Protein AF-A0AAN8GVA1-F1 (afdb_monomer_lite)

Foldseek 3Di:
DVVCLVVLCCCCVPVVDAVVVCCVVPVVCLAPVNVQVNCCVVPVDRPPVVVLVVLVVCLVVLVVVLCPDDDPLNVQLCVLCVVVVPDPDSVSSSRSSVSSVCSSVVHDLCLAEPEDEPVPVVVVLVCLQVRQWHKYFYDHVPDDPVNGTPWIWIRHNSDTSTNDDPPPPPPPDDDDDDDDDDDDDDDDDDDDDDDDDDDDDDDDDDDDDDDPDDPDDDDDDDDDDDDDDD

Structure (mmCIF, N/CA/C/O backbone):
data_AF-A0AAN8GVA1-F1
#
_entry.id   AF-A0AAN8GVA1-F1
#
loop_
_atom_site.group_PDB
_atom_site.id
_atom_site.type_symbol
_atom_site.label_atom_id
_atom_site.label_alt_id
_atom_site.label_comp_id
_atom_site.label_asym_id
_atom_site.label_entity_id
_atom_site.label_seq_id
_atom_site.pdbx_PDB_ins_code
_atom_site.Cartn_x
_atom_site.Cartn_y
_atom_site.Cartn_z
_atom_site.occupancy
_atom_site.B_iso_or_equiv
_atom_site.auth_seq_id
_atom_site.auth_comp_id
_atom_site.auth_asym_id
_atom_site.auth_atom_id
_atom_site.pdbx_PDB_model_num
ATOM 1 N N . MET A 1 1 ? 12.257 5.625 -19.291 1.00 75.81 1 MET A N 1
ATOM 2 C CA . MET A 1 1 ? 11.683 4.313 -19.669 1.00 75.81 1 MET A CA 1
ATOM 3 C C . MET A 1 1 ? 10.474 4.390 -20.624 1.00 75.81 1 MET A C 1
ATOM 5 O O . MET A 1 1 ? 10.044 3.369 -21.136 1.00 75.81 1 MET A O 1
ATOM 9 N N . GLN A 1 2 ? 9.954 5.575 -20.978 1.00 79.25 2 GLN A N 1
ATOM 10 C CA . GLN A 1 2 ? 8.753 5.708 -21.829 1.00 79.25 2 GLN A CA 1
ATOM 11 C C . GLN A 1 2 ? 8.833 5.005 -23.202 1.00 79.25 2 GLN A C 1
ATOM 13 O O . GLN A 1 2 ? 7.860 4.394 -23.634 1.00 79.25 2 GLN A O 1
ATOM 18 N N . LYS A 1 3 ? 9.990 5.051 -23.881 1.00 83.31 3 LYS A N 1
ATOM 19 C CA . LYS A 1 3 ? 10.178 4.444 -25.216 1.00 83.31 3 LYS A CA 1
ATOM 20 C C . LYS A 1 3 ? 10.065 2.913 -25.218 1.00 83.31 3 LYS A C 1
ATOM 22 O O . LYS A 1 3 ? 9.831 2.333 -26.271 1.00 83.31 3 LYS A O 1
ATOM 27 N N . THR A 1 4 ? 10.216 2.264 -24.062 1.00 86.50 4 THR A N 1
ATOM 28 C CA . THR A 1 4 ? 10.126 0.804 -23.921 1.00 86.50 4 THR A CA 1
ATOM 29 C C . THR A 1 4 ? 8.785 0.347 -23.350 1.00 86.50 4 THR A C 1
ATOM 31 O O . THR A 1 4 ? 8.595 -0.847 -23.155 1.00 86.50 4 THR A O 1
ATOM 34 N N . PHE A 1 5 ? 7.830 1.257 -23.111 1.00 86.12 5 PHE A N 1
ATOM 35 C CA . PHE A 1 5 ? 6.536 0.926 -22.501 1.00 86.12 5 PHE A CA 1
ATOM 36 C C . PHE A 1 5 ? 5.785 -0.193 -23.229 1.00 86.12 5 PHE A C 1
ATOM 38 O O . PHE A 1 5 ? 5.392 -1.169 -22.598 1.00 86.12 5 PHE A O 1
ATOM 45 N N . ALA A 1 6 ? 5.603 -0.064 -24.547 1.00 88.00 6 ALA A N 1
ATOM 46 C CA . ALA A 1 6 ? 4.832 -1.028 -25.329 1.00 88.00 6 ALA A CA 1
ATOM 47 C C . ALA A 1 6 ? 5.462 -2.428 -25.283 1.00 88.00 6 ALA A C 1
ATOM 49 O O . ALA A 1 6 ? 4.765 -3.393 -24.990 1.00 88.00 6 ALA A O 1
ATOM 50 N N . TYR A 1 7 ? 6.782 -2.514 -25.480 1.00 87.50 7 TYR A N 1
ATOM 51 C CA . TYR A 1 7 ? 7.528 -3.772 -25.412 1.00 87.50 7 TYR A CA 1
ATOM 52 C C . TYR A 1 7 ? 7.468 -4.403 -24.020 1.00 87.50 7 TYR A C 1
ATOM 54 O O . TYR A 1 7 ? 7.168 -5.585 -23.906 1.00 87.50 7 TYR A O 1
ATOM 62 N N . ARG A 1 8 ? 7.669 -3.608 -22.960 1.00 88.81 8 ARG A N 1
ATOM 63 C CA . ARG A 1 8 ? 7.565 -4.085 -21.573 1.00 88.81 8 ARG A CA 1
ATOM 64 C C . ARG A 1 8 ? 6.185 -4.631 -21.260 1.00 88.81 8 ARG A C 1
ATOM 66 O O . ARG A 1 8 ? 6.072 -5.712 -20.710 1.00 88.81 8 ARG A O 1
ATOM 73 N N . ARG A 1 9 ? 5.129 -3.896 -21.610 1.00 87.31 9 ARG A N 1
ATOM 74 C CA . ARG A 1 9 ? 3.755 -4.341 -21.363 1.00 87.31 9 ARG A CA 1
ATOM 75 C C . ARG A 1 9 ? 3.423 -5.592 -22.170 1.00 87.31 9 ARG A C 1
ATOM 77 O O . ARG A 1 9 ? 2.726 -6.453 -21.654 1.00 87.31 9 ARG A O 1
ATOM 84 N N . GLN A 1 10 ? 3.896 -5.686 -23.412 1.00 87.69 10 GLN A N 1
ATOM 85 C CA . GLN A 1 10 ? 3.723 -6.887 -24.220 1.00 87.69 10 GLN A CA 1
ATOM 86 C C . GLN A 1 10 ? 4.380 -8.088 -23.534 1.00 87.69 10 GLN A C 1
ATOM 88 O O . GLN A 1 10 ? 3.704 -9.078 -23.302 1.00 87.69 10 GLN A O 1
ATOM 93 N N . GLU A 1 11 ? 5.641 -7.965 -23.134 1.00 87.94 11 GLU A N 1
ATOM 94 C CA . GLU A 1 11 ? 6.363 -9.007 -22.400 1.00 87.94 11 GLU A CA 1
ATOM 95 C C . GLU A 1 11 ? 5.660 -9.380 -21.084 1.00 87.94 11 GLU A C 1
ATOM 97 O O . GLU A 1 11 ? 5.324 -10.536 -20.870 1.00 87.94 11 GLU A O 1
ATOM 102 N N . ILE A 1 12 ? 5.345 -8.403 -20.228 1.00 88.19 12 ILE A N 1
ATOM 103 C CA . ILE A 1 12 ? 4.704 -8.646 -18.925 1.00 88.19 12 ILE A CA 1
ATOM 104 C C . ILE A 1 12 ? 3.353 -9.354 -19.084 1.00 88.19 12 ILE A C 1
ATOM 106 O O . ILE A 1 12 ? 3.034 -10.257 -18.320 1.00 88.19 12 ILE A O 1
ATOM 110 N N . VAL A 1 13 ? 2.537 -8.932 -20.054 1.00 86.81 13 VAL A N 1
ATOM 111 C CA . VAL A 1 13 ? 1.170 -9.446 -20.218 1.00 86.81 13 VAL A CA 1
ATOM 112 C C . VAL A 1 13 ? 1.140 -10.775 -20.975 1.00 86.81 13 VAL A C 1
ATOM 114 O O . VAL A 1 13 ? 0.281 -11.603 -20.683 1.00 86.81 13 VAL A O 1
ATOM 117 N N . HIS A 1 14 ? 2.025 -10.976 -21.955 1.00 87.38 14 HIS A N 1
ATOM 118 C CA . HIS A 1 14 ? 2.030 -12.191 -22.774 1.00 87.38 14 HIS A CA 1
ATOM 119 C C . HIS A 1 14 ? 2.945 -13.279 -22.226 1.00 87.38 14 HIS A C 1
ATOM 121 O O . HIS A 1 14 ? 2.532 -14.435 -22.190 1.00 87.38 14 HIS A O 1
ATOM 127 N N . ASP A 1 15 ? 4.157 -12.914 -21.818 1.00 87.31 15 ASP A N 1
ATOM 128 C CA . ASP A 1 15 ? 5.165 -13.878 -21.381 1.00 87.31 15 ASP A CA 1
ATOM 129 C C . ASP A 1 15 ? 5.019 -14.195 -19.886 1.00 87.31 15 ASP A C 1
ATOM 131 O O . ASP A 1 15 ? 5.470 -15.250 -19.450 1.00 87.31 15 ASP A O 1
ATOM 135 N N . ALA A 1 16 ? 4.353 -13.311 -19.124 1.00 85.56 16 ALA A N 1
ATOM 136 C CA . ALA A 1 16 ? 4.093 -13.445 -17.688 1.00 85.56 16 ALA A CA 1
ATOM 137 C C . ALA A 1 16 ? 5.323 -13.957 -16.904 1.00 85.56 16 ALA A C 1
ATOM 139 O O . ALA A 1 16 ? 5.233 -14.983 -16.223 1.00 85.56 16 ALA A O 1
ATOM 140 N N . PRO A 1 17 ? 6.485 -13.281 -17.035 1.00 87.44 17 PRO A N 1
ATOM 141 C CA . PRO A 1 17 ? 7.707 -13.715 -16.377 1.00 87.44 17 PRO A CA 1
ATOM 142 C C . PRO A 1 17 ? 7.564 -13.609 -14.857 1.00 87.44 17 PRO A C 1
ATOM 144 O O . PRO A 1 17 ? 6.833 -12.752 -14.354 1.00 87.44 17 PRO A O 1
ATOM 147 N N . VAL A 1 18 ? 8.318 -14.437 -14.133 1.00 87.31 18 VAL A N 1
ATOM 148 C CA . VAL A 1 18 ? 8.413 -14.330 -12.671 1.00 87.31 18 VAL A CA 1
ATOM 149 C C . VAL A 1 18 ? 9.020 -12.984 -12.266 1.00 87.31 18 VAL A C 1
ATOM 151 O O . VAL A 1 18 ? 9.834 -12.404 -12.997 1.00 87.31 18 VAL A O 1
ATOM 154 N N . VAL A 1 19 ? 8.662 -12.484 -11.083 1.00 85.12 19 VAL A N 1
ATOM 155 C CA . VAL A 1 19 ? 9.098 -11.168 -10.583 1.00 85.12 19 VAL A CA 1
ATOM 156 C C . VAL A 1 19 ? 10.620 -11.033 -10.586 1.00 85.12 19 VAL A C 1
ATOM 158 O O . VAL A 1 19 ? 11.117 -9.995 -11.021 1.00 85.12 19 VAL A O 1
ATOM 161 N N . ALA A 1 20 ? 11.361 -12.088 -10.234 1.00 84.25 20 ALA A N 1
ATOM 162 C CA . ALA A 1 20 ? 12.824 -12.123 -10.302 1.00 84.25 20 ALA A CA 1
ATOM 163 C C . ALA A 1 20 ? 13.364 -11.692 -11.673 1.00 84.25 20 ALA A C 1
ATOM 165 O O . ALA A 1 20 ? 14.303 -10.900 -11.787 1.00 84.25 20 ALA A O 1
ATOM 166 N N . GLU A 1 21 ? 12.778 -12.216 -12.750 1.00 88.25 21 GLU A N 1
ATOM 167 C CA . GLU A 1 21 ? 13.183 -11.901 -14.119 1.00 88.25 21 GLU A CA 1
ATOM 168 C C . GLU A 1 21 ? 12.812 -10.462 -14.477 1.00 88.25 21 GLU A C 1
ATOM 170 O O . GLU A 1 21 ? 13.602 -9.755 -15.111 1.00 88.25 21 GLU A O 1
ATOM 175 N N . LEU A 1 22 ? 11.652 -9.995 -14.005 1.00 87.31 22 LEU A N 1
ATOM 176 C CA . LEU A 1 22 ? 11.196 -8.630 -14.223 1.00 87.31 22 LEU A CA 1
ATOM 177 C C . LEU A 1 22 ? 12.090 -7.601 -13.524 1.00 87.31 22 LEU A C 1
ATOM 179 O O . LEU A 1 22 ? 12.451 -6.597 -14.140 1.00 87.31 22 LEU A O 1
ATOM 183 N N . VAL A 1 23 ? 12.483 -7.858 -12.275 1.00 85.06 23 VAL A N 1
ATOM 184 C CA . VAL A 1 23 ? 13.419 -7.021 -11.506 1.00 85.06 23 VAL A CA 1
ATOM 185 C C . VAL A 1 23 ? 14.769 -6.960 -12.211 1.00 85.06 23 VAL A C 1
ATOM 187 O O . VAL A 1 23 ? 15.308 -5.874 -12.411 1.00 85.06 23 VAL A O 1
ATOM 190 N N . ASN A 1 24 ? 15.290 -8.103 -12.664 1.00 86.88 24 ASN A N 1
ATOM 191 C CA . ASN A 1 24 ? 16.575 -8.158 -13.362 1.00 86.88 24 ASN A CA 1
ATOM 192 C C . ASN A 1 24 ? 16.560 -7.394 -14.692 1.00 86.88 24 ASN A C 1
ATOM 194 O O . ASN A 1 24 ? 17.524 -6.710 -15.038 1.00 86.88 24 ASN A O 1
ATOM 198 N N . LYS A 1 25 ? 15.473 -7.511 -15.458 1.00 88.12 25 LYS A N 1
ATOM 199 C CA . LYS A 1 25 ? 15.377 -6.907 -16.791 1.00 88.12 25 LYS A CA 1
ATOM 200 C C . LYS A 1 25 ? 14.969 -5.437 -16.744 1.00 88.12 25 LYS A C 1
ATOM 202 O O . LYS A 1 25 ? 15.412 -4.638 -17.571 1.00 88.12 25 LYS A O 1
ATOM 207 N N . TRP A 1 26 ? 14.130 -5.071 -15.779 1.00 87.12 26 TRP A N 1
ATOM 208 C CA . TRP A 1 26 ? 13.509 -3.757 -15.675 1.00 87.12 26 TRP A CA 1
ATOM 209 C C . TRP A 1 26 ? 13.521 -3.226 -14.233 1.00 87.12 26 TRP A C 1
ATOM 211 O O . TRP A 1 26 ? 12.463 -2.859 -13.721 1.00 87.12 26 TRP A O 1
ATOM 221 N N . PRO A 1 27 ? 14.695 -3.076 -13.591 1.00 85.50 27 PRO A N 1
ATOM 222 C CA . PRO A 1 27 ? 14.783 -2.694 -12.175 1.00 85.50 27 PRO A CA 1
ATOM 223 C C . PRO A 1 27 ? 14.107 -1.349 -11.889 1.00 85.50 27 PRO A C 1
ATOM 225 O O . PRO A 1 27 ? 13.468 -1.160 -10.858 1.00 85.50 27 PRO A O 1
ATOM 228 N N . ALA A 1 28 ? 14.144 -0.426 -12.855 1.00 85.69 28 ALA A N 1
ATOM 229 C CA . ALA A 1 28 ? 13.489 0.869 -12.732 1.00 85.69 28 ALA A CA 1
ATOM 230 C C . ALA A 1 28 ? 11.966 0.773 -12.524 1.00 85.69 28 ALA A C 1
ATOM 232 O O . ALA A 1 28 ? 11.423 1.692 -11.921 1.00 85.69 28 ALA A O 1
ATOM 233 N N . LEU A 1 29 ? 11.282 -0.302 -12.966 1.00 85.88 29 LEU A N 1
ATOM 234 C CA . LEU A 1 29 ? 9.835 -0.506 -12.745 1.00 85.88 29 LEU A CA 1
ATOM 235 C C . LEU A 1 29 ? 9.447 -0.547 -11.270 1.00 85.88 29 LEU A C 1
ATOM 237 O O . LEU A 1 29 ? 8.286 -0.321 -10.955 1.00 85.88 29 LEU A O 1
ATOM 241 N N . PHE A 1 30 ? 10.407 -0.815 -10.395 1.00 84.62 30 PHE A N 1
ATOM 242 C CA . PHE A 1 30 ? 10.193 -0.950 -8.964 1.00 84.62 30 PHE A CA 1
ATOM 243 C C . PHE A 1 30 ? 10.569 0.318 -8.189 1.00 84.62 30 PHE A C 1
ATOM 245 O O . PHE A 1 30 ? 10.521 0.347 -6.965 1.00 84.62 30 PHE A O 1
ATOM 252 N N . THR A 1 31 ? 10.891 1.403 -8.899 1.00 85.88 31 THR A N 1
ATOM 253 C CA . THR A 1 31 ? 11.038 2.732 -8.298 1.00 85.88 31 THR A CA 1
ATOM 254 C C . THR A 1 31 ? 9.681 3.420 -8.193 1.00 85.88 31 THR A C 1
ATOM 256 O O . THR A 1 31 ? 8.856 3.340 -9.107 1.00 85.88 31 THR A O 1
ATOM 259 N N . VAL A 1 32 ? 9.461 4.180 -7.118 1.00 85.94 32 VAL A N 1
ATOM 260 C CA . VAL A 1 32 ? 8.208 4.927 -6.901 1.00 85.94 32 VAL A CA 1
ATOM 261 C C . VAL A 1 32 ? 7.867 5.824 -8.100 1.00 85.94 32 VAL A C 1
ATOM 263 O O . VAL A 1 32 ? 6.712 5.895 -8.521 1.00 85.94 32 VAL A O 1
ATOM 266 N N . GLY A 1 33 ? 8.866 6.488 -8.689 1.00 90.44 33 GLY A N 1
ATOM 267 C CA . GLY A 1 33 ? 8.672 7.363 -9.847 1.00 90.44 33 GLY A CA 1
ATOM 268 C C . GLY A 1 33 ? 8.173 6.620 -11.089 1.00 90.44 33 GLY A C 1
ATOM 269 O O . GLY A 1 33 ? 7.220 7.063 -11.734 1.00 90.44 33 GLY A O 1
ATOM 270 N N . GLU A 1 34 ? 8.768 5.472 -11.413 1.00 91.00 34 GLU A N 1
ATOM 271 C CA . GLU A 1 34 ? 8.359 4.692 -12.582 1.00 91.00 34 GLU A CA 1
ATOM 272 C C . GLU A 1 34 ? 7.022 3.979 -12.354 1.00 91.00 34 GLU A C 1
ATOM 274 O O . GLU A 1 34 ? 6.221 3.953 -13.283 1.00 91.00 34 GLU A O 1
ATOM 279 N N . ILE A 1 35 ? 6.731 3.484 -11.141 1.00 89.38 35 ILE A N 1
ATOM 280 C CA . ILE A 1 35 ? 5.411 2.923 -10.790 1.00 89.38 35 ILE A CA 1
ATOM 281 C C . ILE A 1 35 ? 4.320 3.966 -11.038 1.00 89.38 35 ILE A C 1
ATOM 283 O O . ILE A 1 35 ? 3.331 3.692 -11.722 1.00 89.38 35 ILE A O 1
ATOM 287 N N . ASN A 1 36 ? 4.517 5.192 -10.542 1.00 92.38 36 ASN A N 1
ATOM 288 C CA . ASN A 1 36 ? 3.589 6.293 -10.783 1.00 92.38 36 ASN A CA 1
ATOM 289 C C . ASN A 1 36 ? 3.454 6.596 -12.284 1.00 92.38 36 ASN A C 1
ATOM 291 O O . ASN A 1 36 ? 2.340 6.752 -12.783 1.00 92.38 36 ASN A O 1
ATOM 295 N N . ALA A 1 37 ? 4.567 6.646 -13.023 1.00 92.88 37 ALA A N 1
ATOM 296 C CA . ALA A 1 37 ? 4.556 6.921 -14.457 1.00 92.88 37 ALA A CA 1
ATOM 297 C C . ALA A 1 37 ? 3.894 5.803 -15.283 1.00 92.88 37 ALA A C 1
ATOM 299 O O . ALA A 1 37 ? 3.257 6.088 -16.298 1.00 92.88 37 ALA A O 1
ATOM 300 N N . GLU A 1 38 ? 4.063 4.539 -14.897 1.00 91.69 38 GLU A N 1
ATOM 301 C CA . GLU A 1 38 ? 3.405 3.377 -15.505 1.00 91.69 38 GLU A CA 1
ATOM 302 C C . GLU A 1 38 ? 1.904 3.404 -15.249 1.00 91.69 38 GLU A C 1
ATOM 304 O O . GLU A 1 38 ? 1.109 3.362 -16.191 1.00 91.69 38 GLU A O 1
ATOM 309 N N . PHE A 1 39 ? 1.507 3.565 -13.986 1.00 93.12 39 PHE A N 1
ATOM 310 C CA . PHE A 1 39 ? 0.103 3.659 -13.610 1.00 93.12 39 PHE A CA 1
ATOM 311 C C . PHE A 1 39 ? -0.594 4.805 -14.351 1.00 93.12 39 PHE A C 1
ATOM 313 O O . PHE A 1 39 ? -1.682 4.623 -14.899 1.00 93.12 39 PHE A O 1
ATOM 320 N N . MET A 1 40 ? 0.066 5.962 -14.439 1.00 94.69 40 MET A N 1
ATOM 321 C CA . MET A 1 40 ? -0.402 7.133 -15.178 1.00 94.69 40 MET A CA 1
ATOM 322 C C . MET A 1 40 ? -0.601 6.832 -16.670 1.00 94.69 40 MET A C 1
ATOM 324 O O . MET A 1 40 ? -1.623 7.199 -17.245 1.00 94.69 40 MET A O 1
ATOM 328 N N . ARG A 1 41 ? 0.341 6.127 -17.307 1.00 93.12 41 ARG A N 1
ATOM 329 C CA . ARG A 1 41 ? 0.237 5.744 -18.725 1.00 93.12 41 ARG A CA 1
ATOM 330 C C . ARG A 1 41 ? -0.891 4.752 -18.996 1.00 93.12 41 ARG A C 1
ATOM 332 O O . ARG A 1 41 ? -1.509 4.834 -20.051 1.00 93.12 41 ARG A O 1
ATOM 339 N N . ILE A 1 42 ? -1.148 3.829 -18.070 1.00 92.12 42 ILE A N 1
ATOM 340 C CA . ILE A 1 42 ? -2.181 2.796 -18.223 1.00 92.12 42 ILE A CA 1
ATOM 341 C C . ILE A 1 42 ? -3.575 3.356 -17.931 1.00 92.12 42 ILE A C 1
ATOM 343 O O . ILE A 1 42 ? -4.511 3.115 -18.688 1.00 92.12 42 ILE A O 1
ATOM 347 N N . THR A 1 43 ? -3.724 4.078 -16.823 1.00 95.12 43 THR A N 1
ATOM 348 C CA . THR A 1 43 ? -5.039 4.462 -16.285 1.00 95.12 43 THR A CA 1
ATOM 349 C C . THR A 1 43 ? -5.434 5.892 -16.610 1.00 95.12 43 THR A C 1
ATOM 351 O O . THR A 1 43 ? -6.592 6.258 -16.434 1.00 95.12 43 THR A O 1
ATOM 354 N N . THR A 1 44 ? -4.491 6.725 -17.055 1.00 96.62 44 THR A N 1
ATOM 355 C CA . THR A 1 44 ? -4.664 8.179 -17.178 1.00 96.62 44 THR A CA 1
ATOM 356 C C . THR A 1 44 ? -5.022 8.879 -15.856 1.00 96.62 44 THR A C 1
ATOM 358 O O . THR A 1 44 ? -5.491 10.015 -15.864 1.00 96.62 44 THR A O 1
ATOM 361 N N . LEU A 1 45 ? -4.698 8.263 -14.707 1.00 96.75 45 LEU A N 1
ATOM 362 C CA . LEU A 1 45 ? -4.830 8.860 -13.376 1.00 96.75 45 LEU A CA 1
ATOM 363 C C . LEU A 1 45 ? -3.481 8.956 -12.630 1.00 96.75 45 LEU A C 1
ATOM 365 O O . LEU A 1 45 ? -2.680 8.024 -12.701 1.00 96.75 45 LEU A O 1
ATOM 369 N N . PRO A 1 46 ? -3.228 10.038 -11.866 1.00 96.12 46 PRO A N 1
ATOM 370 C CA . PRO A 1 46 ? -2.049 10.135 -11.009 1.00 96.12 46 PRO A CA 1
ATOM 371 C C . PRO A 1 46 ? -2.238 9.266 -9.757 1.00 96.12 46 PRO A C 1
ATOM 373 O O . PRO A 1 46 ? -3.032 9.620 -8.889 1.00 96.12 46 PRO A O 1
ATOM 376 N N . LEU A 1 47 ? -1.518 8.142 -9.656 1.00 95.06 47 LEU A N 1
ATOM 377 C CA . LEU A 1 47 ? -1.739 7.102 -8.637 1.00 95.06 47 LEU A CA 1
ATOM 378 C C . LEU A 1 47 ? -1.837 7.651 -7.206 1.00 95.06 47 LEU A C 1
ATOM 380 O O . LEU A 1 47 ? -2.900 7.562 -6.595 1.00 95.06 47 LEU A O 1
ATOM 384 N N . GLN A 1 48 ? -0.753 8.234 -6.683 1.00 93.56 48 GLN A N 1
ATOM 385 C CA . GLN A 1 48 ? -0.691 8.687 -5.287 1.00 93.56 48 GLN A CA 1
ATOM 386 C C . GLN A 1 48 ? -1.717 9.784 -4.988 1.00 93.56 48 GLN A C 1
ATOM 388 O O . GLN A 1 48 ? -2.512 9.655 -4.060 1.00 93.56 48 GLN A O 1
ATOM 393 N N . ALA A 1 49 ? -1.751 10.837 -5.809 1.00 94.88 49 ALA A N 1
ATOM 394 C CA . ALA A 1 49 ? -2.670 11.955 -5.610 1.00 94.88 49 ALA A CA 1
ATOM 395 C C . ALA A 1 49 ? -4.138 11.509 -5.680 1.00 94.88 49 ALA A C 1
ATOM 397 O O . ALA A 1 49 ? -4.957 11.935 -4.867 1.00 94.88 49 ALA A O 1
ATOM 398 N N . LYS A 1 50 ? -4.476 10.618 -6.623 1.00 96.75 50 LYS A N 1
ATOM 399 C CA . LYS A 1 50 ? -5.830 10.077 -6.755 1.00 96.75 50 LYS A CA 1
ATOM 400 C C . LYS A 1 50 ? -6.188 9.184 -5.573 1.00 96.75 50 LYS A C 1
ATOM 402 O O . LYS A 1 50 ? -7.281 9.332 -5.040 1.00 96.75 50 LYS A O 1
ATOM 407 N N . PHE A 1 51 ? -5.291 8.294 -5.158 1.00 96.12 51 PHE A N 1
ATOM 408 C CA . PHE A 1 51 ? -5.513 7.410 -4.016 1.00 96.12 51 PHE A CA 1
ATOM 409 C C . PHE A 1 51 ? -5.785 8.202 -2.734 1.00 96.12 51 PHE A C 1
ATOM 411 O O . PHE A 1 51 ? -6.806 7.980 -2.089 1.00 96.12 51 PHE A O 1
ATOM 418 N N . LEU A 1 52 ? -4.924 9.170 -2.409 1.00 96.62 52 LEU A N 1
ATOM 419 C CA . LEU A 1 52 ? -5.060 9.986 -1.201 1.00 96.62 52 LEU A CA 1
ATOM 420 C C . LEU A 1 52 ? -6.341 10.831 -1.229 1.00 96.62 52 LEU A C 1
ATOM 422 O O . LEU A 1 52 ? -7.078 10.857 -0.249 1.00 96.62 52 LEU A O 1
ATOM 426 N N . ALA A 1 53 ? -6.670 11.443 -2.372 1.00 97.31 53 ALA A N 1
ATOM 427 C CA . ALA A 1 53 ? -7.908 12.210 -2.517 1.00 97.31 53 ALA A CA 1
ATOM 428 C C . ALA A 1 53 ? -9.167 11.343 -2.338 1.00 97.31 53 ALA A C 1
ATOM 430 O O . ALA A 1 53 ? -10.153 11.781 -1.745 1.00 97.31 53 ALA A O 1
ATOM 431 N N . GLU A 1 54 ? -9.154 10.109 -2.847 1.00 97.31 54 GLU A N 1
ATOM 432 C CA . GLU A 1 54 ? -10.260 9.169 -2.661 1.00 97.31 54 GLU A CA 1
ATOM 433 C C . GLU A 1 54 ? -10.351 8.675 -1.215 1.00 97.31 54 GLU A C 1
ATOM 435 O O . GLU A 1 54 ? -11.449 8.622 -0.659 1.00 97.31 54 GLU A O 1
ATOM 440 N N . LEU A 1 55 ? -9.218 8.378 -0.576 1.00 97.12 55 LEU A N 1
ATOM 441 C CA . LEU A 1 55 ? -9.174 8.014 0.838 1.00 97.12 55 LEU A CA 1
ATOM 442 C C . LEU A 1 55 ? -9.784 9.123 1.707 1.00 97.12 55 LEU A C 1
ATOM 444 O O . LEU A 1 55 ? -10.659 8.850 2.532 1.00 97.12 55 LEU A O 1
ATOM 448 N N . ASP A 1 56 ? -9.404 10.378 1.472 1.00 97.19 56 ASP A N 1
ATOM 449 C CA . ASP A 1 56 ? -9.953 11.536 2.182 1.00 97.19 56 ASP A CA 1
ATOM 450 C C . ASP A 1 56 ? -11.459 11.682 1.929 1.00 97.19 56 ASP A C 1
ATOM 452 O O . ASP A 1 56 ? -12.242 11.865 2.865 1.00 97.19 56 ASP A O 1
ATOM 456 N N . ARG A 1 57 ? -11.893 11.527 0.670 1.00 97.81 57 ARG A N 1
ATOM 457 C CA . ARG A 1 57 ? -13.308 11.595 0.275 1.00 97.81 57 ARG A CA 1
ATOM 458 C C . ARG A 1 57 ? -14.166 10.564 1.007 1.00 97.81 57 ARG A C 1
ATOM 460 O O . ARG A 1 57 ? -15.295 10.871 1.393 1.00 97.81 57 ARG A O 1
ATOM 467 N N . TYR A 1 58 ? -13.658 9.346 1.188 1.00 97.31 58 TYR A N 1
ATOM 468 C CA . TYR A 1 58 ? -14.397 8.257 1.830 1.00 97.31 58 TYR A CA 1
ATOM 469 C C . TYR A 1 58 ? -14.230 8.197 3.352 1.00 97.31 58 TYR A C 1
ATOM 471 O O . TYR A 1 58 ? -15.076 7.596 4.024 1.00 97.31 58 TYR A O 1
ATOM 479 N N . SER A 1 59 ? -13.211 8.853 3.910 1.00 95.94 59 SER A N 1
ATOM 480 C CA . SER A 1 59 ? -12.910 8.839 5.347 1.00 95.94 59 SER A CA 1
ATOM 481 C C . SER A 1 59 ? -14.124 9.155 6.234 1.00 95.94 59 SER A C 1
ATOM 483 O O . SER A 1 59 ? -14.410 8.354 7.125 1.00 95.94 59 SER A O 1
ATOM 485 N N . PRO A 1 60 ? -14.945 10.199 5.985 1.00 95.44 60 PRO A N 1
ATOM 486 C CA . PRO A 1 60 ? -16.117 10.477 6.823 1.00 95.44 60 PRO A CA 1
ATOM 487 C C . PRO A 1 60 ? -17.123 9.319 6.907 1.00 95.44 60 PRO A C 1
ATOM 489 O O . PRO A 1 60 ? -17.777 9.133 7.934 1.00 95.44 60 PRO A O 1
ATOM 492 N N . ASN A 1 61 ? -17.261 8.526 5.841 1.00 97.19 61 ASN A N 1
ATOM 493 C CA . ASN A 1 61 ? -18.144 7.361 5.836 1.00 97.19 61 ASN A CA 1
ATOM 494 C C . ASN A 1 61 ? -17.504 6.169 6.553 1.00 97.19 61 ASN A C 1
ATOM 496 O O . ASN A 1 61 ? -18.194 5.485 7.310 1.00 97.19 61 ASN A O 1
ATOM 500 N N . LEU A 1 62 ? -16.195 5.964 6.383 1.00 96.19 62 LEU A N 1
ATOM 501 C CA . LEU A 1 62 ? -15.442 4.958 7.135 1.00 96.19 62 LEU A CA 1
ATOM 502 C C . LEU A 1 62 ? -15.529 5.217 8.643 1.00 96.19 62 LEU A C 1
ATOM 504 O O . LEU A 1 62 ? -15.842 4.300 9.395 1.00 96.19 62 LEU A O 1
ATOM 508 N N . LEU A 1 63 ? -15.390 6.472 9.080 1.00 95.00 63 LEU A N 1
ATOM 509 C CA . LEU A 1 63 ? -15.520 6.856 10.489 1.00 95.00 63 LEU A CA 1
ATOM 510 C C . LEU A 1 63 ? -16.891 6.478 11.078 1.00 95.00 63 LEU A C 1
ATOM 512 O O . LEU A 1 63 ? -16.965 5.958 12.192 1.00 95.00 63 LEU A O 1
ATOM 516 N N . LYS A 1 64 ? -17.985 6.674 10.329 1.00 96.00 64 LYS A N 1
ATOM 517 C CA . LYS A 1 64 ? -19.331 6.248 10.763 1.00 96.00 64 LYS A CA 1
ATOM 518 C C . LYS A 1 64 ? -19.411 4.731 10.931 1.00 96.00 64 LYS A C 1
ATOM 520 O O . LYS A 1 64 ? -19.959 4.237 11.915 1.00 96.00 64 LYS A O 1
ATOM 525 N N . VAL A 1 65 ? -18.856 3.989 9.975 1.00 96.38 65 VAL A N 1
ATOM 526 C CA . VAL A 1 65 ? -18.829 2.521 10.000 1.00 96.38 65 VAL A CA 1
ATOM 527 C C . VAL A 1 65 ? -17.986 2.002 11.173 1.00 96.38 65 VAL A C 1
ATOM 529 O O . VAL A 1 65 ? -18.400 1.070 11.865 1.00 96.38 65 VAL A O 1
ATOM 532 N N . PHE A 1 66 ? -16.850 2.644 11.446 1.00 95.69 66 PHE A N 1
ATOM 533 C CA . PHE A 1 66 ? -15.965 2.366 12.576 1.00 95.69 66 PHE A CA 1
ATOM 534 C C . PHE A 1 66 ? -16.647 2.601 13.923 1.00 95.69 66 PHE A C 1
ATOM 536 O O . PHE A 1 66 ? -16.591 1.733 14.793 1.00 95.69 66 PHE A O 1
ATOM 543 N N . HIS A 1 67 ? -17.349 3.726 14.081 1.00 93.62 67 HIS A N 1
ATOM 544 C CA . HIS A 1 67 ? -18.075 4.053 15.309 1.00 93.62 67 HIS A CA 1
ATOM 545 C C . HIS A 1 67 ? -19.150 3.009 15.647 1.00 93.62 67 HIS A C 1
ATOM 547 O O . HIS A 1 67 ? -19.339 2.647 16.807 1.00 93.62 67 HIS A O 1
ATOM 553 N N . ASN A 1 68 ? -19.820 2.472 14.627 1.00 95.12 68 ASN A N 1
ATOM 554 C CA . ASN A 1 68 ? -20.880 1.479 14.801 1.00 95.12 68 ASN A CA 1
ATOM 555 C C . ASN A 1 68 ? -20.350 0.056 15.059 1.00 95.12 68 ASN A C 1
ATOM 557 O O . ASN A 1 68 ? -21.134 -0.869 15.285 1.00 95.12 68 ASN A O 1
ATOM 561 N N . ARG A 1 69 ? -19.027 -0.155 15.026 1.00 95.06 69 ARG A N 1
ATOM 562 C CA . ARG A 1 69 ? -18.419 -1.463 15.275 1.00 95.06 69 ARG A CA 1
ATOM 563 C C . ARG A 1 69 ? -18.325 -1.735 16.781 1.00 95.06 69 ARG A C 1
ATOM 565 O O . ARG A 1 69 ? -17.645 -1.033 17.527 1.00 95.06 69 ARG A O 1
ATOM 572 N N . GLY A 1 70 ? -18.983 -2.806 17.222 1.00 93.88 70 GLY A N 1
ATOM 573 C CA . GLY A 1 70 ? -18.883 -3.333 18.586 1.00 93.88 70 GLY A CA 1
ATOM 574 C C . GLY A 1 70 ? -17.765 -4.370 18.777 1.00 93.88 70 GLY A C 1
ATOM 575 O O . GLY A 1 70 ? -17.001 -4.673 17.857 1.00 93.88 70 GLY A O 1
ATOM 576 N N . GLY A 1 71 ? -17.698 -4.941 19.984 1.00 93.94 71 GLY A N 1
ATOM 577 C CA . GLY A 1 71 ? -16.793 -6.047 20.328 1.00 93.94 71 GLY A CA 1
ATOM 578 C C . GLY A 1 71 ? -15.302 -5.689 20.301 1.00 93.94 71 GLY A C 1
ATOM 579 O O . GLY A 1 71 ? -14.926 -4.520 20.411 1.00 93.94 71 GLY A O 1
ATOM 580 N N . ASP A 1 72 ? -14.455 -6.710 20.147 1.00 91.81 72 ASP A N 1
ATOM 581 C CA . ASP A 1 72 ? -12.991 -6.575 20.114 1.00 91.81 72 ASP A CA 1
ATOM 582 C C . ASP A 1 72 ? -12.499 -5.688 18.976 1.00 91.81 72 ASP A C 1
ATOM 584 O O . ASP A 1 72 ? -11.706 -4.775 19.201 1.00 91.81 72 ASP A O 1
ATOM 588 N N . ALA A 1 73 ? -13.029 -5.895 17.768 1.00 91.25 73 ALA A N 1
ATOM 589 C CA . ALA A 1 73 ? -12.693 -5.073 16.609 1.00 91.25 73 ALA A CA 1
ATOM 590 C C . ALA A 1 73 ? -13.028 -3.594 16.862 1.00 91.25 73 ALA A C 1
ATOM 592 O O . ALA A 1 73 ? -12.203 -2.724 16.606 1.00 91.25 73 ALA A O 1
ATOM 593 N N . GLY A 1 74 ? -14.200 -3.305 17.441 1.00 95.06 74 GLY A N 1
ATOM 594 C CA . GLY A 1 74 ? -14.585 -1.945 17.820 1.00 95.06 74 GLY A CA 1
ATOM 595 C C . GLY A 1 74 ? -13.661 -1.320 18.866 1.00 95.06 74 GLY A C 1
ATOM 596 O O . GLY A 1 74 ? -13.323 -0.142 18.765 1.00 95.06 74 GLY A O 1
ATOM 597 N N . ARG A 1 75 ? -13.215 -2.101 19.863 1.00 94.81 75 ARG A N 1
ATOM 598 C CA . ARG A 1 75 ? -12.219 -1.648 20.851 1.00 94.81 75 ARG A CA 1
ATOM 599 C C . ARG A 1 75 ? -10.882 -1.310 20.193 1.00 94.81 75 ARG A C 1
ATOM 601 O O . ARG A 1 75 ? -10.355 -0.232 20.452 1.00 94.81 75 ARG A O 1
ATOM 608 N N . LYS A 1 76 ? -10.376 -2.188 19.320 1.00 93.31 76 LYS A N 1
ATOM 609 C CA . LYS A 1 76 ? -9.121 -1.982 18.580 1.00 93.31 76 LYS A CA 1
ATOM 610 C C . LYS A 1 76 ? -9.191 -0.736 17.694 1.00 93.31 76 LYS A C 1
ATOM 612 O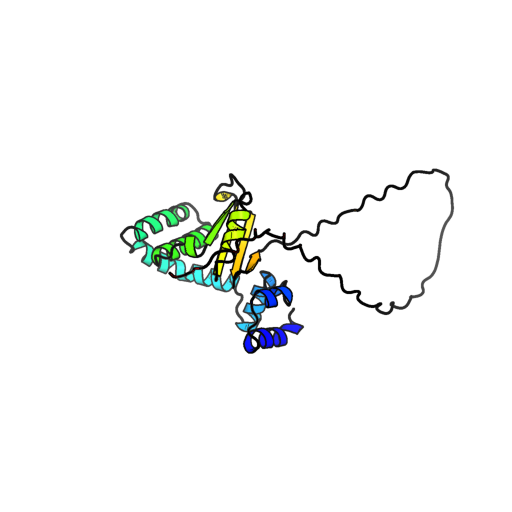 O . LYS A 1 76 ? -8.301 0.100 17.757 1.00 93.31 76 LYS A O 1
ATOM 617 N N . ILE A 1 77 ? -10.280 -0.566 16.943 1.00 95.12 77 ILE A N 1
ATOM 618 C CA . ILE A 1 77 ? -10.511 0.614 16.096 1.00 95.12 77 ILE A CA 1
ATOM 619 C C . ILE A 1 77 ? -10.501 1.910 16.918 1.00 95.12 77 ILE A C 1
ATOM 621 O O . ILE A 1 77 ? -9.856 2.874 16.525 1.00 95.12 77 ILE A O 1
ATOM 625 N N . ARG A 1 78 ? -11.160 1.944 18.087 1.00 95.12 78 ARG A N 1
ATOM 626 C CA . ARG A 1 78 ? -11.138 3.137 18.955 1.00 95.12 78 ARG A CA 1
ATOM 627 C C . ARG A 1 78 ? -9.735 3.497 19.436 1.00 95.12 78 ARG A C 1
ATOM 629 O O . ARG A 1 78 ? -9.426 4.680 19.516 1.00 95.12 78 ARG A O 1
ATOM 636 N N . LEU A 1 79 ? -8.905 2.501 19.745 1.00 93.56 79 LEU A N 1
ATOM 637 C CA . LEU A 1 79 ? -7.513 2.728 20.137 1.00 93.56 79 LEU A CA 1
ATOM 638 C C . LEU A 1 79 ? -6.700 3.311 18.971 1.00 93.56 79 LEU A C 1
ATOM 640 O O . LEU A 1 79 ? -6.018 4.312 19.155 1.00 93.56 79 LEU A O 1
ATOM 644 N N . LEU A 1 80 ? -6.839 2.735 17.773 1.00 92.31 80 LEU A N 1
ATOM 645 C CA . LEU A 1 80 ? -6.150 3.194 16.559 1.00 92.31 80 LEU A CA 1
ATOM 646 C C . LEU A 1 80 ? -6.575 4.605 16.124 1.00 92.31 80 LEU A C 1
ATOM 648 O O . LEU A 1 80 ? -5.771 5.342 15.574 1.00 92.31 80 LEU A O 1
ATOM 652 N N . MET A 1 81 ? -7.823 4.996 16.387 1.00 93.56 8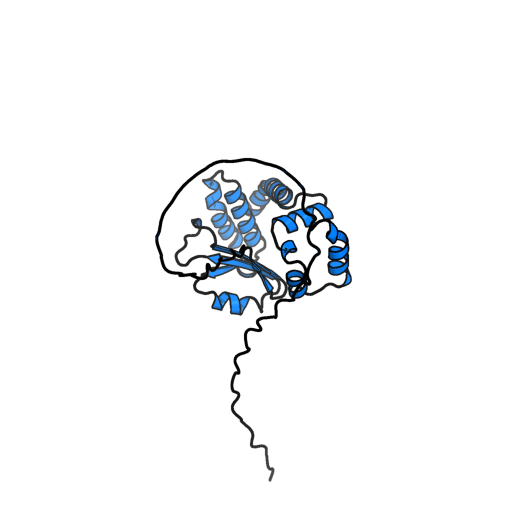1 MET A N 1
ATOM 653 C CA . MET A 1 81 ? -8.353 6.335 16.093 1.00 93.56 81 MET A CA 1
ATOM 654 C C . MET A 1 81 ? -8.017 7.386 17.164 1.00 93.56 81 MET A C 1
ATOM 656 O O . MET A 1 81 ? -8.187 8.578 16.929 1.00 93.56 81 MET A O 1
ATOM 660 N N . ALA A 1 82 ? -7.567 6.993 18.359 1.00 92.88 82 ALA A N 1
ATOM 661 C CA . ALA A 1 82 ? -7.351 7.928 19.467 1.00 92.88 82 ALA A CA 1
ATOM 662 C C . ALA A 1 82 ? -6.352 9.077 19.171 1.00 92.88 82 ALA A C 1
ATOM 664 O O . ALA A 1 82 ? -6.588 10.189 19.661 1.00 92.88 82 ALA A O 1
ATOM 665 N N . PRO A 1 83 ? -5.270 8.881 18.386 1.00 89.25 83 PRO A N 1
ATOM 666 C CA . PRO A 1 83 ? -4.348 9.962 18.030 1.00 89.25 83 PRO A CA 1
ATOM 667 C C . PRO A 1 83 ? -5.005 11.080 17.208 1.00 89.25 83 PRO A C 1
ATOM 669 O O . PRO A 1 83 ? -4.701 12.256 17.411 1.00 89.25 83 PRO A O 1
ATOM 672 N N . THR A 1 84 ? -5.970 10.747 16.343 1.00 90.38 84 THR A N 1
ATOM 673 C CA . THR A 1 84 ? -6.591 11.719 15.427 1.00 90.38 84 THR A CA 1
ATOM 674 C C . THR A 1 84 ? -7.514 12.710 16.130 1.00 90.38 84 THR A C 1
ATOM 676 O O . THR A 1 84 ? -7.875 13.724 15.549 1.00 90.38 84 THR A O 1
ATOM 679 N N . ALA A 1 85 ? -7.927 12.438 17.371 1.00 87.19 85 ALA A N 1
ATOM 680 C CA . ALA A 1 85 ? -8.774 13.350 18.144 1.00 87.19 85 ALA A CA 1
ATOM 681 C C . ALA A 1 85 ? -8.020 14.598 18.641 1.00 87.19 85 ALA A C 1
ATOM 683 O O . ALA A 1 85 ? -8.648 15.569 19.055 1.00 87.19 85 ALA A O 1
ATOM 684 N N . ARG A 1 86 ? -6.681 14.552 18.652 1.00 85.62 86 ARG A N 1
ATOM 685 C CA . ARG A 1 86 ? -5.807 15.598 19.210 1.00 85.62 86 ARG A CA 1
ATOM 686 C C . ARG A 1 86 ? -4.911 16.266 18.166 1.00 85.62 86 ARG A C 1
ATOM 688 O O . ARG A 1 86 ? -4.131 17.139 18.525 1.00 85.62 86 ARG A O 1
ATOM 695 N N . SER A 1 87 ? -5.008 15.857 16.903 1.00 87.62 87 SER A N 1
ATOM 696 C CA . SER A 1 87 ? -4.146 16.327 15.822 1.00 87.62 87 SER A CA 1
ATOM 697 C C . SER A 1 87 ? -4.945 16.547 14.541 1.00 87.62 87 SER A C 1
ATOM 699 O O . SER A 1 87 ? -5.777 15.723 14.156 1.00 87.62 87 SER A O 1
ATOM 701 N N . GLU A 1 88 ? -4.660 17.657 13.864 1.00 88.31 88 GLU A N 1
ATOM 702 C CA . GLU A 1 88 ? -5.226 17.971 12.551 1.00 88.31 88 GLU A CA 1
ATOM 703 C C . GLU A 1 88 ? -4.386 17.426 11.387 1.00 88.31 88 GLU A C 1
ATOM 705 O O . GLU A 1 88 ? -4.781 17.598 10.234 1.00 88.31 88 GLU A O 1
ATOM 710 N N . ASP A 1 89 ? -3.279 16.735 11.679 1.00 92.88 89 ASP A N 1
ATOM 711 C CA . ASP A 1 89 ? -2.405 16.128 10.677 1.00 92.88 89 ASP A CA 1
ATOM 712 C C . ASP A 1 89 ? -3.171 15.126 9.801 1.00 92.88 89 ASP A C 1
ATOM 714 O O . ASP A 1 89 ? -3.754 14.143 10.275 1.00 92.88 89 ASP A O 1
ATOM 718 N N . ILE A 1 90 ? -3.183 15.405 8.497 1.00 92.50 90 ILE A N 1
ATOM 719 C CA . ILE A 1 90 ? -3.883 14.596 7.509 1.00 92.50 90 ILE A CA 1
ATOM 720 C C . ILE A 1 90 ? -3.223 13.231 7.324 1.00 92.50 90 ILE A C 1
ATOM 722 O O . ILE A 1 90 ? -3.938 12.248 7.137 1.00 92.50 90 ILE A O 1
ATOM 726 N N . GLU A 1 91 ? -1.897 13.136 7.431 1.00 92.31 91 GLU A N 1
ATOM 727 C CA . GLU A 1 91 ? -1.202 11.861 7.253 1.00 92.31 91 GLU A CA 1
ATOM 728 C C . GLU A 1 91 ? -1.468 10.942 8.442 1.00 92.31 91 GLU A C 1
ATOM 730 O O . GLU A 1 91 ? -1.830 9.781 8.251 1.00 92.31 91 GLU A O 1
ATOM 735 N N . LEU A 1 92 ? -1.454 11.482 9.665 1.00 91.25 92 LEU A N 1
ATOM 736 C CA . LEU A 1 92 ? -1.874 10.745 10.858 1.00 91.25 92 LEU A CA 1
ATOM 737 C C . LEU A 1 92 ? -3.326 10.255 10.748 1.00 91.25 92 LEU A C 1
ATOM 739 O O . LEU A 1 92 ? -3.638 9.123 11.130 1.00 91.25 92 LEU A O 1
ATOM 743 N N . LYS A 1 93 ? -4.233 11.086 10.216 1.00 93.62 93 LYS A N 1
ATOM 744 C CA . LYS A 1 93 ? -5.634 10.697 9.986 1.00 93.62 93 LYS A CA 1
ATOM 745 C C . LYS A 1 93 ? -5.740 9.556 8.978 1.00 93.62 93 LYS A C 1
ATOM 747 O O . LYS A 1 93 ? -6.436 8.579 9.253 1.00 93.62 93 LYS A O 1
ATOM 752 N N . ARG A 1 94 ? -5.051 9.656 7.839 1.00 95.62 94 ARG A N 1
ATOM 753 C CA . ARG A 1 94 ? -5.037 8.622 6.793 1.00 95.62 94 ARG A CA 1
ATOM 754 C C . ARG A 1 94 ? -4.466 7.307 7.308 1.00 95.62 94 ARG A C 1
ATOM 756 O O . ARG A 1 94 ? -5.106 6.272 7.135 1.00 95.62 94 ARG A O 1
ATOM 763 N N . ASP A 1 95 ? -3.326 7.354 7.994 1.00 91.25 95 ASP A N 1
ATOM 764 C CA . ASP A 1 95 ? -2.697 6.193 8.629 1.00 91.25 95 ASP A CA 1
ATOM 765 C C . ASP A 1 95 ? -3.659 5.506 9.607 1.00 91.25 95 ASP A C 1
ATOM 767 O O . ASP A 1 95 ? -3.943 4.309 9.500 1.00 91.25 95 ASP A O 1
ATOM 771 N N . SER A 1 96 ? -4.266 6.289 10.499 1.00 92.62 96 SER A N 1
ATOM 772 C CA . SER A 1 96 ? -5.216 5.773 11.480 1.00 92.62 96 SER A CA 1
ATOM 773 C C . SER A 1 96 ? -6.432 5.125 10.796 1.00 92.62 96 SER A C 1
ATOM 775 O O . SER A 1 96 ? -6.893 4.059 11.228 1.00 92.62 96 SER A O 1
ATOM 777 N N . VAL A 1 97 ? -6.965 5.740 9.727 1.00 95.25 97 VAL A N 1
ATOM 778 C CA . VAL A 1 97 ? -8.102 5.214 8.946 1.00 95.25 97 VAL A CA 1
ATOM 779 C C . VAL A 1 97 ? -7.748 3.883 8.291 1.00 95.25 97 VAL A C 1
ATOM 781 O O . VAL A 1 97 ? -8.534 2.940 8.398 1.00 95.25 97 VAL A O 1
ATOM 784 N N . LEU A 1 98 ? -6.573 3.774 7.667 1.00 92.88 98 LEU A N 1
ATOM 785 C CA . LEU A 1 98 ? -6.107 2.537 7.035 1.00 92.88 98 LEU A CA 1
ATOM 786 C C . LEU A 1 98 ? -5.912 1.420 8.069 1.00 92.88 98 LEU A C 1
ATOM 788 O O . LEU A 1 98 ? -6.467 0.333 7.905 1.00 92.88 98 LEU A O 1
ATOM 792 N N . LYS A 1 99 ? -5.237 1.698 9.192 1.00 89.69 99 LYS A N 1
ATOM 793 C CA . LYS A 1 99 ? -5.074 0.733 10.297 1.00 89.69 99 LYS A CA 1
ATOM 794 C C . LYS A 1 99 ? -6.425 0.257 10.845 1.00 89.69 99 LYS A C 1
ATOM 796 O O . LYS A 1 99 ? -6.624 -0.930 11.121 1.00 89.69 99 LYS A O 1
ATOM 801 N N . SER A 1 100 ? -7.378 1.177 10.982 1.00 93.50 100 SER A N 1
ATOM 802 C CA . SER A 1 100 ? -8.733 0.868 11.451 1.00 93.50 100 SER A CA 1
ATOM 803 C C . SER A 1 100 ? -9.535 0.051 10.441 1.00 93.50 100 SER A C 1
ATOM 805 O O . SER A 1 100 ? -10.328 -0.799 10.848 1.00 93.50 100 SER A O 1
ATOM 807 N N . LEU A 1 101 ? -9.311 0.255 9.140 1.00 93.12 101 LEU A N 1
ATOM 808 C CA . LEU A 1 101 ? -9.933 -0.536 8.082 1.00 93.12 101 LEU A CA 1
ATOM 809 C C . LEU A 1 101 ? -9.497 -2.005 8.159 1.00 93.12 101 LEU A C 1
ATOM 811 O O . LEU A 1 101 ? -10.366 -2.877 8.175 1.00 93.12 101 LEU A O 1
ATOM 815 N N . CYS A 1 102 ? -8.200 -2.284 8.329 1.00 89.44 102 CYS A N 1
ATOM 816 C CA . CYS A 1 102 ? -7.704 -3.654 8.522 1.00 89.44 102 CYS A CA 1
ATOM 817 C C . CYS A 1 102 ? -8.365 -4.315 9.746 1.00 89.44 102 CYS A C 1
ATOM 819 O O . CYS A 1 102 ? -8.913 -5.418 9.670 1.00 89.44 102 CYS A O 1
ATOM 821 N N . ALA A 1 103 ? -8.418 -3.595 10.876 1.00 90.00 103 ALA A N 1
ATOM 822 C CA . ALA A 1 103 ? -9.084 -4.076 12.087 1.00 90.00 103 ALA A CA 1
ATOM 823 C C . ALA A 1 103 ? -10.595 -4.313 11.884 1.00 90.00 103 ALA A C 1
ATOM 825 O O . ALA A 1 103 ? -11.162 -5.256 12.446 1.00 90.00 103 ALA A O 1
ATOM 826 N N . TYR A 1 104 ? -11.262 -3.482 11.077 1.00 92.69 104 TYR A N 1
ATOM 827 C CA . TYR A 1 104 ? -12.679 -3.629 10.750 1.00 92.69 104 TYR A CA 1
ATOM 828 C C . TYR A 1 104 ? -12.950 -4.899 9.940 1.00 92.69 104 TYR A C 1
ATOM 830 O O . TYR A 1 104 ? -13.869 -5.654 10.286 1.00 92.69 104 TYR A O 1
ATOM 838 N N . LEU A 1 105 ? -12.124 -5.157 8.923 1.00 90.81 105 LEU A N 1
ATOM 839 C CA . LEU A 1 105 ? -12.186 -6.343 8.064 1.00 90.81 105 LEU 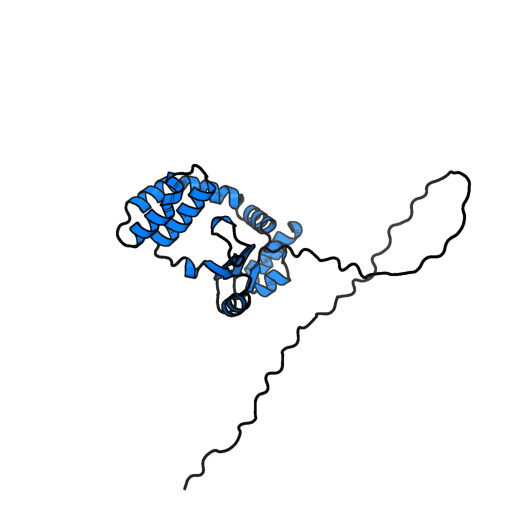A CA 1
ATOM 840 C C . LEU A 1 105 ? -11.751 -7.630 8.781 1.00 90.81 105 LEU A C 1
ATOM 842 O O . LEU A 1 105 ? -11.960 -8.719 8.255 1.00 90.81 105 LEU A O 1
ATOM 846 N N . LYS A 1 106 ? -11.251 -7.516 10.021 1.00 86.06 106 LYS A N 1
ATOM 847 C CA . LYS A 1 106 ? -10.640 -8.610 10.795 1.00 86.06 106 LYS A CA 1
ATOM 848 C C . LYS A 1 106 ? -9.422 -9.206 10.089 1.00 86.06 106 LYS A C 1
ATOM 850 O O . LYS A 1 106 ? -9.099 -10.373 10.294 1.00 86.06 106 LYS A O 1
ATOM 855 N N . GLU A 1 107 ? -8.759 -8.394 9.278 1.00 82.75 107 GLU A N 1
ATOM 856 C CA . GLU A 1 107 ? -7.479 -8.744 8.695 1.00 82.75 107 GLU A CA 1
ATOM 857 C C . GLU A 1 107 ? -6.416 -8.599 9.779 1.00 82.75 107 GLU A C 1
ATOM 859 O O . GLU A 1 107 ? -6.376 -7.608 10.521 1.00 82.75 107 GLU A O 1
ATOM 864 N N . ASP A 1 108 ? -5.571 -9.617 9.906 1.00 75.25 108 ASP A N 1
ATOM 865 C CA . ASP A 1 108 ? -4.393 -9.495 10.743 1.00 75.25 108 ASP A CA 1
ATOM 866 C C . ASP A 1 108 ? -3.386 -8.623 10.000 1.00 75.25 108 ASP A C 1
ATOM 868 O O . ASP A 1 108 ? -2.809 -9.046 9.000 1.00 75.25 108 ASP A O 1
ATOM 872 N N . SER A 1 109 ? -3.179 -7.395 10.471 1.00 69.38 109 SER A N 1
ATOM 873 C CA . SER A 1 109 ? -2.179 -6.490 9.906 1.00 69.38 109 SER A CA 1
ATOM 874 C C . SER A 1 109 ? -0.795 -7.141 9.860 1.00 69.38 109 SER A C 1
ATOM 876 O O . SER A 1 109 ? -0.063 -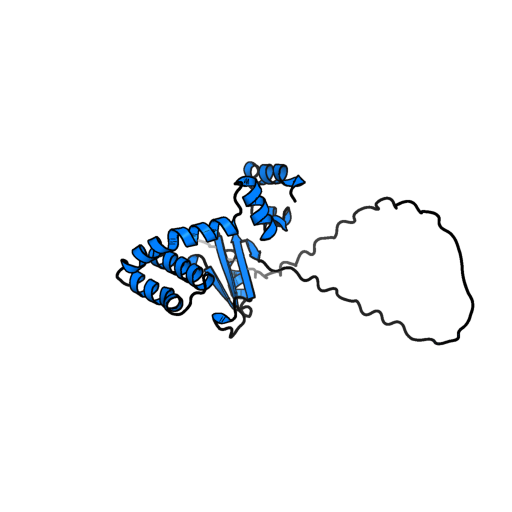6.874 8.918 1.00 69.38 109 SER A O 1
ATOM 878 N N . ASN A 1 110 ? -0.489 -8.060 10.786 1.00 69.50 110 ASN A N 1
ATOM 879 C CA . ASN A 1 110 ? 0.779 -8.793 10.829 1.00 69.50 110 ASN A CA 1
ATOM 880 C C . ASN A 1 110 ? 0.907 -9.862 9.727 1.00 69.50 110 ASN A C 1
ATOM 882 O O . ASN A 1 110 ? 1.996 -10.377 9.477 1.00 69.50 110 ASN A O 1
ATOM 886 N N . SER A 1 111 ? -0.204 -10.228 9.075 1.00 71.25 111 SER A N 1
ATOM 887 C CA . SER A 1 111 ? -0.187 -11.142 7.928 1.00 71.25 111 SER A CA 1
ATOM 888 C C . SER A 1 111 ? 0.291 -10.451 6.651 1.00 71.25 111 SER A C 1
ATOM 890 O O . SER A 1 111 ? 0.967 -11.082 5.841 1.00 71.25 111 SER A O 1
ATOM 892 N N . LEU A 1 112 ? -0.021 -9.156 6.500 1.00 73.81 112 LEU A N 1
ATOM 893 C CA . LEU A 1 112 ? 0.356 -8.350 5.341 1.00 73.81 112 LEU A CA 1
ATOM 894 C C . LEU A 1 112 ? 1.611 -7.514 5.606 1.00 73.81 112 LEU A C 1
ATOM 896 O O . LEU A 1 112 ? 2.457 -7.436 4.728 1.00 73.81 112 LEU A O 1
ATOM 900 N N . ILE A 1 113 ? 1.739 -6.901 6.783 1.00 79.31 113 ILE A N 1
ATOM 901 C CA . ILE A 1 113 ? 2.878 -6.072 7.189 1.00 79.31 113 ILE A CA 1
ATOM 902 C C . ILE A 1 113 ? 3.717 -6.864 8.185 1.00 79.31 113 ILE A C 1
ATOM 904 O O . ILE A 1 113 ? 3.247 -7.207 9.267 1.00 79.31 113 ILE A O 1
ATOM 908 N N . LYS A 1 114 ? 4.968 -7.139 7.833 1.00 78.88 114 LYS A N 1
ATOM 909 C CA . LYS A 1 114 ? 5.928 -7.806 8.706 1.00 78.88 114 LYS A CA 1
ATOM 910 C C . LYS A 1 114 ? 7.013 -6.814 9.108 1.00 78.88 114 LYS A C 1
ATOM 912 O O . LYS A 1 114 ? 7.765 -6.333 8.262 1.00 78.88 114 LYS A O 1
ATOM 917 N N . GLU A 1 115 ? 7.073 -6.501 10.397 1.00 77.69 115 GLU A N 1
ATOM 918 C CA . GLU A 1 115 ? 8.085 -5.599 10.949 1.00 77.69 115 GLU A CA 1
ATOM 919 C C . GLU A 1 115 ? 9.288 -6.391 11.478 1.00 77.69 115 GLU A C 1
ATOM 921 O O . GLU A 1 115 ? 9.114 -7.380 12.192 1.00 77.69 115 GLU A O 1
ATOM 926 N N . TYR A 1 116 ? 10.501 -5.944 11.144 1.00 75.56 116 TYR A N 1
ATOM 927 C CA . TYR A 1 116 ? 11.763 -6.535 11.592 1.00 75.56 116 TYR A CA 1
ATOM 928 C C . TYR A 1 116 ? 12.701 -5.457 12.122 1.00 75.56 116 TYR A C 1
ATOM 930 O O . TYR A 1 116 ? 12.680 -4.307 11.684 1.00 75.56 116 TYR A O 1
ATOM 938 N N . LEU A 1 117 ? 13.565 -5.845 13.055 1.00 73.69 117 LEU A N 1
ATOM 939 C CA . LEU A 1 117 ? 14.666 -4.995 13.488 1.00 73.69 117 LEU A CA 1
ATOM 940 C C . LEU A 1 117 ? 15.845 -5.167 12.526 1.00 73.69 117 LEU A C 1
ATOM 942 O O . LEU A 1 117 ? 16.151 -6.293 12.142 1.00 73.69 117 LEU A O 1
ATOM 946 N N . ASN A 1 118 ? 16.540 -4.082 12.186 1.00 69.88 118 ASN A N 1
ATOM 947 C CA . ASN A 1 118 ? 17.703 -4.096 11.287 1.00 69.88 118 ASN A CA 1
ATOM 948 C C . ASN A 1 118 ? 18.802 -5.062 11.766 1.00 69.88 118 ASN A C 1
ATOM 950 O O . ASN A 1 118 ? 19.378 -5.829 11.000 1.00 69.88 118 ASN A O 1
ATOM 954 N N . VAL A 1 119 ? 19.002 -5.137 13.083 1.00 59.44 119 VAL A N 1
ATOM 955 C CA . VAL A 1 119 ? 19.937 -6.084 13.715 1.00 59.44 119 VAL A CA 1
ATOM 956 C C . VAL A 1 119 ? 19.515 -7.558 13.584 1.00 59.44 119 VAL A C 1
ATOM 958 O O . VAL A 1 119 ? 20.298 -8.449 13.898 1.00 59.44 119 VAL A O 1
ATOM 961 N N . ARG A 1 120 ? 18.292 -7.835 13.110 1.00 63.69 120 ARG A N 1
ATOM 962 C CA . ARG A 1 120 ? 17.718 -9.173 12.897 1.00 63.69 120 ARG A CA 1
ATOM 963 C C . ARG A 1 120 ? 17.421 -9.450 11.419 1.00 63.69 120 ARG A C 1
ATOM 965 O O . ARG A 1 120 ? 16.417 -10.088 11.106 1.00 63.69 120 ARG A O 1
ATOM 972 N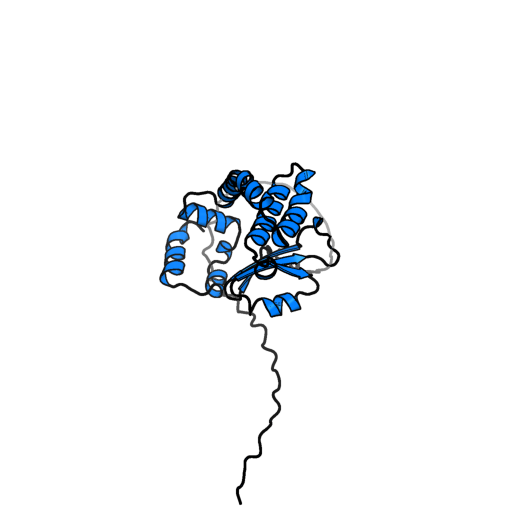 N . SER A 1 121 ? 18.304 -9.014 10.514 1.00 66.50 121 SER A N 1
ATOM 973 C CA . SER A 1 121 ? 18.208 -9.305 9.068 1.00 66.50 121 SER A CA 1
ATOM 974 C C . SER A 1 121 ? 17.963 -10.795 8.781 1.00 66.50 121 SER A C 1
ATOM 976 O O . SER A 1 121 ? 17.164 -11.137 7.916 1.00 66.50 121 SER A O 1
ATOM 978 N N . GLU A 1 122 ? 18.545 -11.698 9.579 1.00 70.81 122 GLU A N 1
ATOM 979 C CA . GLU A 1 122 ? 18.387 -13.155 9.433 1.00 70.81 122 GLU A CA 1
ATOM 980 C C . GLU A 1 122 ? 16.926 -13.635 9.564 1.00 70.81 122 GLU A C 1
ATOM 982 O O . GLU A 1 122 ? 16.505 -14.567 8.870 1.00 70.81 122 GLU A O 1
ATOM 987 N N . GLU A 1 123 ? 16.121 -12.997 10.424 1.00 72.12 123 GLU A N 1
ATOM 988 C CA . GLU A 1 123 ? 14.696 -13.320 10.565 1.00 72.12 123 GLU A CA 1
ATOM 989 C C . GLU A 1 123 ? 13.935 -12.933 9.288 1.00 72.12 123 GLU A C 1
ATOM 991 O O . GLU A 1 123 ? 13.166 -13.745 8.762 1.00 72.12 123 GLU A O 1
ATOM 996 N N . ALA A 1 124 ? 14.211 -11.743 8.743 1.00 70.12 124 ALA A N 1
ATOM 997 C CA . ALA A 1 124 ? 13.628 -11.274 7.489 1.00 70.12 124 ALA A CA 1
ATOM 998 C C . ALA A 1 124 ? 14.041 -12.170 6.307 1.00 70.12 124 ALA A C 1
ATOM 1000 O O . ALA A 1 124 ? 13.176 -12.634 5.559 1.00 70.12 124 ALA A O 1
ATOM 1001 N N . GLU A 1 125 ? 15.331 -12.502 6.198 1.00 73.00 125 GLU A N 1
ATOM 1002 C CA . GLU A 1 125 ? 15.906 -13.386 5.172 1.00 73.00 125 GLU A CA 1
ATOM 1003 C C . GLU A 1 125 ? 15.297 -14.796 5.194 1.00 73.00 125 GLU A C 1
ATOM 1005 O O . GLU A 1 125 ? 15.108 -15.415 4.147 1.00 73.00 125 GLU A O 1
ATOM 1010 N N . SER A 1 126 ? 14.939 -15.312 6.374 1.00 76.69 126 SER A N 1
ATOM 1011 C CA . SER A 1 126 ? 14.289 -16.623 6.507 1.00 76.69 126 SER A CA 1
ATOM 1012 C C . SER A 1 126 ? 12.794 -16.616 6.147 1.00 76.69 126 SER A C 1
ATOM 1014 O O . SER A 1 126 ? 12.233 -17.659 5.786 1.00 76.69 126 SER A O 1
ATOM 1016 N N . ALA A 1 127 ? 12.145 -15.452 6.250 1.00 75.44 127 ALA A N 1
ATOM 1017 C CA . ALA A 1 127 ? 10.706 -15.278 6.073 1.00 75.44 127 ALA A CA 1
ATOM 1018 C C . ALA A 1 127 ? 10.314 -14.828 4.657 1.00 75.44 127 ALA A C 1
ATOM 1020 O O . ALA A 1 127 ? 9.212 -15.162 4.207 1.00 75.44 127 ALA A O 1
ATOM 1021 N N . ILE A 1 128 ? 11.192 -14.092 3.961 1.00 75.75 128 ILE A N 1
ATOM 1022 C CA . ILE A 1 128 ? 10.994 -13.630 2.575 1.00 75.75 128 ILE A CA 1
ATOM 1023 C C . ILE A 1 128 ? 10.636 -14.800 1.635 1.00 75.75 128 ILE A C 1
ATOM 1025 O O . ILE A 1 128 ? 9.563 -14.738 1.037 1.00 75.75 128 ILE A O 1
ATOM 1029 N N . PRO A 1 129 ? 11.384 -15.928 1.601 1.00 77.00 129 PRO A N 1
ATOM 1030 C CA . PRO A 1 129 ? 11.136 -17.015 0.645 1.00 77.00 129 PRO A CA 1
ATOM 1031 C C . PRO A 1 129 ? 9.880 -17.856 0.918 1.00 77.00 129 PRO A C 1
ATOM 1033 O O . PRO A 1 129 ? 9.682 -18.904 0.310 1.00 77.00 129 PRO A O 1
ATOM 1036 N N . ARG A 1 130 ? 9.101 -17.496 1.943 1.00 75.44 130 ARG A N 1
ATOM 1037 C CA . ARG A 1 130 ? 7.846 -18.161 2.327 1.00 75.44 130 ARG A CA 1
ATOM 1038 C C . ARG A 1 130 ? 6.646 -17.234 2.151 1.00 75.44 130 ARG A C 1
ATOM 1040 O O . ARG A 1 130 ? 5.554 -17.560 2.617 1.00 75.44 130 ARG A O 1
ATOM 1047 N N . THR A 1 131 ? 6.859 -16.052 1.578 1.00 77.25 131 THR A N 1
ATOM 1048 C CA . THR A 1 131 ? 5.875 -14.976 1.518 1.00 77.25 131 THR A CA 1
ATOM 1049 C C . THR A 1 131 ? 5.567 -14.668 0.062 1.00 77.25 131 THR A C 1
ATOM 1051 O O . THR A 1 131 ? 6.344 -14.024 -0.626 1.00 77.25 131 THR A O 1
ATOM 1054 N N . THR A 1 132 ? 4.382 -15.069 -0.394 1.00 77.19 132 THR A N 1
ATOM 1055 C CA . THR A 1 132 ? 3.943 -14.792 -1.769 1.00 77.19 132 THR A CA 1
ATOM 1056 C C . THR A 1 132 ? 3.711 -13.300 -2.014 1.00 77.19 132 THR A C 1
ATOM 1058 O O . THR A 1 132 ? 4.014 -12.801 -3.095 1.00 77.19 132 THR A O 1
ATOM 1061 N N . MET A 1 133 ? 3.167 -12.588 -1.022 1.00 81.88 133 MET A N 1
ATOM 1062 C CA . MET A 1 133 ? 2.987 -11.139 -1.056 1.00 81.88 133 MET A CA 1
ATOM 1063 C C . MET A 1 133 ? 3.022 -10.568 0.361 1.00 81.88 133 MET A C 1
ATOM 1065 O O . MET A 1 133 ? 2.422 -11.145 1.269 1.00 81.88 133 MET A O 1
ATOM 1069 N N . GLY A 1 134 ? 3.703 -9.441 0.555 1.00 81.94 134 GLY A N 1
ATOM 1070 C CA . GLY A 1 134 ? 3.752 -8.768 1.852 1.00 81.94 134 GLY A CA 1
ATOM 1071 C C . GLY A 1 134 ? 4.442 -7.412 1.798 1.00 81.94 134 GLY A C 1
ATOM 1072 O O . GLY A 1 134 ? 5.126 -7.089 0.835 1.00 81.94 134 GLY A O 1
ATOM 1073 N N . LEU A 1 135 ? 4.265 -6.623 2.847 1.00 83.62 135 LEU A N 1
ATOM 1074 C CA . LEU A 1 135 ? 4.988 -5.391 3.123 1.00 83.62 135 LEU A CA 1
ATOM 1075 C C . LEU A 1 135 ? 5.973 -5.667 4.248 1.00 83.62 135 LEU A C 1
ATOM 1077 O O . LEU A 1 135 ? 5.623 -6.300 5.242 1.00 83.62 135 LEU A O 1
ATOM 1081 N N . TYR A 1 136 ? 7.203 -5.213 4.087 1.00 84.06 136 TYR A N 1
ATOM 1082 C CA . TYR A 1 136 ? 8.259 -5.370 5.074 1.00 84.06 136 TYR A CA 1
ATOM 1083 C C . TYR A 1 136 ? 8.659 -3.996 5.565 1.00 84.06 136 TYR A C 1
ATOM 1085 O O . TYR A 1 136 ? 8.801 -3.069 4.772 1.00 84.06 136 TYR A O 1
ATOM 1093 N N . VAL A 1 137 ? 8.810 -3.875 6.876 1.00 84.12 137 VAL A N 1
ATOM 1094 C CA . VAL A 1 137 ? 9.197 -2.633 7.536 1.00 84.12 137 VAL A CA 1
ATOM 1095 C C . VAL A 1 137 ? 10.408 -2.945 8.397 1.00 84.12 137 VAL A C 1
ATOM 1097 O O . VAL A 1 137 ? 10.320 -3.755 9.318 1.00 84.12 137 VAL A O 1
ATOM 1100 N N . ILE A 1 138 ? 11.543 -2.333 8.084 1.00 83.19 138 ILE A N 1
ATOM 1101 C CA . ILE A 1 138 ? 12.784 -2.484 8.839 1.00 83.19 138 ILE A CA 1
ATOM 1102 C C . ILE A 1 138 ? 12.913 -1.283 9.769 1.00 83.19 138 ILE A C 1
ATOM 1104 O O . ILE A 1 138 ? 12.763 -0.142 9.335 1.00 83.19 138 ILE A O 1
ATOM 1108 N N . ARG A 1 139 ? 13.168 -1.525 11.056 1.00 84.38 139 ARG A N 1
ATOM 1109 C CA . ARG A 1 139 ? 13.363 -0.479 12.070 1.00 84.38 139 ARG A CA 1
ATOM 1110 C C . ARG A 1 139 ? 14.711 -0.622 12.763 1.00 84.38 139 ARG A C 1
ATOM 1112 O O . ARG A 1 139 ? 15.184 -1.734 13.001 1.00 84.38 139 ARG A O 1
ATOM 1119 N N . ASN A 1 140 ? 15.281 0.508 13.168 1.00 82.81 140 ASN A N 1
ATOM 1120 C CA . ASN A 1 140 ? 16.453 0.516 14.035 1.00 82.81 140 ASN A CA 1
ATOM 112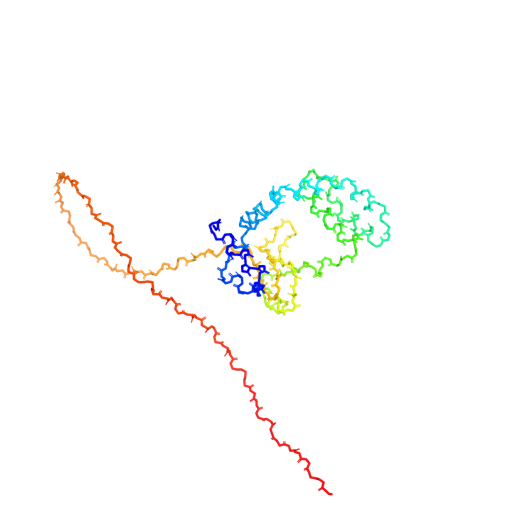1 C C . ASN A 1 140 ? 16.115 -0.063 15.415 1.00 82.81 140 ASN A C 1
ATOM 1123 O O . ASN A 1 140 ? 15.015 0.122 15.942 1.00 82.81 140 ASN A O 1
ATOM 1127 N N . GLU A 1 141 ? 17.076 -0.755 16.024 1.00 79.81 141 GLU A N 1
ATOM 1128 C CA . GLU A 1 141 ? 16.919 -1.236 17.393 1.00 79.81 141 GLU A CA 1
ATOM 1129 C C . GLU A 1 141 ? 16.787 -0.046 18.358 1.00 79.81 141 GLU A C 1
ATOM 1131 O O . GLU A 1 141 ? 17.595 0.880 18.336 1.00 79.81 141 GLU A O 1
ATOM 1136 N N . GLY A 1 142 ? 15.742 -0.057 19.190 1.00 76.38 142 GLY A N 1
ATOM 1137 C CA . GLY A 1 142 ? 15.444 1.033 20.123 1.00 76.38 142 GLY A CA 1
ATOM 1138 C C . GLY A 1 142 ? 14.681 2.223 19.527 1.00 76.38 142 GLY A C 1
ATOM 1139 O O . GLY A 1 142 ? 14.380 3.151 20.278 1.00 76.38 142 GLY A O 1
ATOM 1140 N N . ALA A 1 143 ? 14.333 2.192 18.235 1.00 76.31 143 ALA A N 1
ATOM 1141 C CA . ALA A 1 143 ? 13.488 3.211 17.613 1.00 76.31 143 ALA A CA 1
ATOM 1142 C C . ALA A 1 143 ? 12.089 3.250 18.252 1.00 76.31 143 ALA A C 1
ATOM 1144 O O . ALA A 1 143 ? 11.460 2.212 18.480 1.00 76.31 143 ALA A O 1
ATOM 1145 N N . GLN A 1 144 ? 11.596 4.455 18.531 1.00 73.81 144 GLN A N 1
ATOM 1146 C CA . GLN A 1 144 ? 10.204 4.710 18.897 1.00 73.81 144 GLN A CA 1
ATOM 1147 C C . GLN A 1 144 ? 9.314 4.635 17.644 1.00 73.81 144 GLN A C 1
ATOM 1149 O O . GLN A 1 144 ? 9.792 4.738 16.515 1.00 73.81 144 GLN A O 1
ATOM 1154 N N . GLU A 1 145 ? 7.994 4.502 17.820 1.00 66.56 145 GLU A N 1
ATOM 1155 C CA . GLU A 1 145 ? 7.043 4.525 16.689 1.00 66.56 145 GLU A CA 1
ATOM 1156 C C . GLU A 1 145 ? 7.147 5.819 15.856 1.00 66.56 145 GLU A C 1
ATOM 1158 O O . GLU A 1 145 ? 6.933 5.790 14.643 1.00 66.56 145 GLU A O 1
ATOM 1163 N N . GLU A 1 146 ? 7.537 6.918 16.507 1.00 69.38 146 GLU A N 1
ATOM 1164 C CA . GLU A 1 146 ? 7.714 8.266 15.953 1.00 69.38 146 GLU A CA 1
ATOM 1165 C C . GLU A 1 146 ? 8.936 8.380 15.017 1.00 69.38 146 GLU A C 1
ATOM 1167 O O . GLU A 1 146 ? 8.939 9.214 14.115 1.00 69.38 146 GLU A O 1
ATOM 1172 N N . ASP A 1 147 ? 9.962 7.536 15.198 1.00 76.81 147 ASP A N 1
ATOM 1173 C CA . ASP A 1 147 ? 11.260 7.657 14.505 1.00 76.81 147 ASP A CA 1
ATOM 1174 C C . ASP A 1 147 ? 11.208 7.207 13.032 1.00 76.81 147 ASP A C 1
ATOM 1176 O O . ASP A 1 147 ? 12.193 7.314 12.300 1.00 76.81 147 ASP A O 1
ATOM 1180 N N . GLY A 1 148 ? 10.049 6.719 12.579 1.00 74.12 148 GLY A N 1
ATOM 1181 C CA . GLY A 1 148 ? 9.861 6.175 11.238 1.00 74.12 148 GLY A CA 1
ATOM 1182 C C . GLY A 1 148 ? 10.624 4.860 11.008 1.00 74.12 148 GLY A C 1
ATOM 1183 O O . GLY A 1 148 ? 11.427 4.420 11.835 1.00 74.12 148 GLY A O 1
ATOM 1184 N N . PRO A 1 149 ? 10.322 4.146 9.915 1.00 82.88 149 PRO A N 1
ATOM 1185 C CA . PRO A 1 149 ? 11.093 2.974 9.528 1.00 82.88 149 PRO A CA 1
ATOM 1186 C C . PRO A 1 149 ? 12.401 3.366 8.834 1.00 82.88 149 PRO A C 1
ATOM 1188 O O . PRO A 1 149 ? 12.482 4.394 8.167 1.00 82.88 149 PRO A O 1
ATOM 1191 N N . GLU A 1 150 ? 13.413 2.515 8.970 1.00 83.25 150 GLU A N 1
ATOM 1192 C CA . GLU A 1 150 ? 14.677 2.627 8.241 1.00 83.25 150 GLU A CA 1
ATOM 1193 C C . GLU A 1 150 ? 14.508 2.259 6.763 1.00 83.25 150 GLU A C 1
ATOM 1195 O O . GLU A 1 150 ? 15.045 2.941 5.895 1.00 83.25 150 GLU A O 1
ATOM 1200 N N . ASP A 1 151 ? 13.749 1.200 6.475 1.00 81.50 151 ASP A N 1
ATOM 1201 C CA . ASP A 1 151 ? 13.402 0.795 5.111 1.00 81.50 151 ASP A CA 1
ATOM 1202 C C . ASP A 1 151 ? 11.989 0.210 5.077 1.00 81.50 151 ASP A C 1
ATOM 1204 O O . ASP A 1 151 ? 11.499 -0.374 6.050 1.00 81.50 151 ASP A O 1
ATOM 1208 N N . VAL A 1 152 ? 11.338 0.368 3.930 1.00 83.31 152 VAL A N 1
ATOM 1209 C CA . VAL A 1 152 ? 10.067 -0.273 3.615 1.00 83.31 152 VAL A CA 1
ATOM 1210 C C . VAL A 1 152 ? 10.212 -0.954 2.264 1.00 83.31 152 VAL A C 1
ATOM 1212 O O . VAL A 1 152 ? 10.689 -0.358 1.301 1.00 83.31 152 VAL A O 1
ATOM 1215 N N . GLY A 1 153 ? 9.768 -2.200 2.180 1.00 82.69 153 GLY A N 1
ATOM 1216 C CA . GLY A 1 153 ? 9.811 -2.978 0.951 1.00 82.69 153 GLY A CA 1
ATOM 1217 C C . GLY A 1 153 ? 8.530 -3.754 0.713 1.00 82.69 153 GLY A C 1
ATOM 1218 O O . GLY A 1 153 ? 7.698 -3.932 1.606 1.00 82.69 153 GLY A O 1
ATOM 1219 N N . VAL A 1 154 ? 8.378 -4.229 -0.516 1.00 83.75 154 VAL A N 1
ATOM 1220 C CA . VAL A 1 154 ? 7.294 -5.124 -0.921 1.00 83.75 154 VAL A CA 1
ATOM 1221 C C . VAL A 1 154 ? 7.906 -6.470 -1.271 1.00 83.75 154 VAL A C 1
ATOM 1223 O O . VAL A 1 154 ? 8.935 -6.527 -1.931 1.00 83.75 154 VAL A O 1
ATOM 1226 N N . ILE A 1 155 ? 7.271 -7.556 -0.853 1.00 81.69 155 ILE A N 1
ATOM 1227 C CA . ILE A 1 155 ? 7.579 -8.896 -1.341 1.00 81.69 155 ILE A CA 1
ATOM 1228 C C . ILE A 1 155 ? 6.543 -9.294 -2.362 1.00 81.69 155 ILE A C 1
ATOM 1230 O O . ILE A 1 155 ? 5.345 -9.145 -2.107 1.00 81.69 155 ILE A O 1
ATOM 1234 N N . ILE A 1 156 ? 7.010 -9.821 -3.487 1.00 82.12 156 ILE A N 1
ATOM 1235 C CA . ILE A 1 156 ? 6.166 -10.437 -4.503 1.00 82.12 156 ILE A CA 1
ATOM 1236 C C . ILE A 1 156 ? 6.913 -11.663 -5.030 1.00 82.12 156 ILE A C 1
ATOM 1238 O O . ILE A 1 156 ? 8.066 -11.540 -5.423 1.00 82.12 156 ILE A O 1
ATOM 1242 N N . GLU A 1 157 ? 6.257 -12.827 -5.032 1.00 82.38 157 GLU A N 1
ATOM 1243 C CA . GLU A 1 157 ? 6.828 -14.089 -5.540 1.00 82.38 157 GLU A CA 1
ATOM 1244 C C . GLU A 1 157 ? 8.186 -14.438 -4.910 1.00 82.38 157 GLU A C 1
ATOM 1246 O O . GLU A 1 157 ? 9.144 -14.755 -5.606 1.00 82.38 157 GLU A O 1
ATOM 1251 N N . ASP A 1 158 ? 8.260 -14.377 -3.576 1.00 75.44 158 ASP A N 1
ATOM 1252 C CA . ASP A 1 158 ? 9.452 -14.728 -2.794 1.00 75.44 158 ASP A CA 1
ATOM 1253 C C . ASP A 1 158 ? 10.663 -13.786 -2.984 1.00 75.44 158 ASP A C 1
ATOM 1255 O O . ASP A 1 158 ? 11.708 -14.012 -2.372 1.00 75.44 158 ASP A O 1
ATOM 1259 N N . ASP A 1 159 ? 10.509 -12.694 -3.746 1.00 73.81 159 ASP A N 1
ATOM 1260 C CA . ASP A 1 159 ? 11.527 -11.657 -3.930 1.00 73.81 159 ASP A CA 1
ATOM 1261 C C . ASP A 1 159 ? 11.221 -10.389 -3.134 1.00 73.81 159 ASP A C 1
ATOM 1263 O O . ASP A 1 159 ? 10.116 -9.843 -3.178 1.00 73.81 159 ASP A O 1
ATOM 1267 N N . TYR A 1 160 ? 12.242 -9.885 -2.437 1.00 71.50 160 TYR A N 1
ATOM 1268 C CA . TYR A 1 160 ? 12.196 -8.598 -1.751 1.00 71.50 160 TYR A CA 1
ATOM 1269 C C . TYR A 1 160 ? 12.509 -7.452 -2.713 1.00 71.50 160 TYR A C 1
ATOM 1271 O O . TYR A 1 160 ? 13.600 -7.362 -3.276 1.00 71.50 160 TYR A O 1
ATOM 1279 N N . ILE A 1 161 ? 11.559 -6.534 -2.842 1.00 75.62 161 ILE A N 1
ATOM 1280 C CA . ILE A 1 161 ? 11.674 -5.292 -3.594 1.00 75.62 161 ILE A CA 1
ATOM 1281 C C . ILE A 1 161 ? 11.752 -4.152 -2.571 1.00 75.62 161 ILE A C 1
ATOM 1283 O O . ILE A 1 161 ? 10.731 -3.628 -2.118 1.00 75.62 161 ILE A O 1
ATOM 1287 N N . GLY A 1 162 ? 12.973 -3.807 -2.161 1.00 64.69 162 GLY A N 1
ATOM 1288 C CA . GLY A 1 162 ? 13.240 -2.706 -1.229 1.00 64.69 162 GLY A CA 1
ATOM 1289 C C . GLY A 1 162 ? 13.253 -1.334 -1.903 1.00 64.69 162 GLY A C 1
ATOM 1290 O O . GLY A 1 162 ? 13.456 -1.227 -3.113 1.00 64.69 162 GLY A O 1
ATOM 1291 N N . THR A 1 163 ? 13.077 -0.270 -1.112 1.00 58.09 163 THR A N 1
ATOM 1292 C CA . THR A 1 163 ? 13.179 1.122 -1.600 1.00 58.09 163 THR A CA 1
ATOM 1293 C C . THR A 1 163 ? 14.590 1.704 -1.535 1.00 58.09 163 THR A C 1
ATOM 1295 O O . THR A 1 163 ? 14.812 2.832 -1.971 1.00 58.09 163 THR A O 1
ATOM 1298 N N . ARG A 1 164 ? 15.554 0.938 -1.017 1.00 56.75 164 ARG A N 1
ATOM 1299 C CA . ARG A 1 164 ? 16.927 1.385 -0.798 1.00 56.75 164 ARG A CA 1
ATOM 1300 C C . ARG A 1 164 ? 17.596 1.815 -2.110 1.00 56.75 164 ARG A C 1
ATOM 1302 O O . ARG A 1 164 ? 17.901 0.994 -2.973 1.00 56.75 164 ARG A O 1
ATOM 1309 N N . GLU A 1 165 ? 17.865 3.113 -2.238 1.00 43.97 165 GLU A N 1
ATOM 1310 C CA . GLU A 1 165 ? 18.810 3.622 -3.228 1.00 43.97 165 GLU A CA 1
ATOM 1311 C C . GLU A 1 165 ? 20.201 3.109 -2.836 1.00 43.97 165 GLU A C 1
ATOM 1313 O O . GLU A 1 165 ? 20.715 3.432 -1.764 1.00 43.97 165 GLU A O 1
ATOM 1318 N N . GLU A 1 166 ? 20.815 2.262 -3.665 1.00 40.66 166 GLU A N 1
ATOM 1319 C CA . GLU A 1 166 ? 22.215 1.902 -3.460 1.00 40.66 166 GLU A CA 1
ATOM 1320 C C . GLU A 1 166 ? 23.086 3.140 -3.683 1.00 40.66 166 GLU A C 1
ATOM 1322 O O . GLU A 1 166 ? 23.469 3.479 -4.810 1.00 40.66 166 GLU A O 1
ATOM 1327 N N . GLU A 1 167 ? 23.417 3.818 -2.585 1.00 36.12 167 GLU A N 1
ATOM 1328 C CA . GLU A 1 167 ? 24.499 4.784 -2.544 1.00 36.12 167 GLU A CA 1
ATOM 1329 C C . GLU A 1 167 ? 25.786 4.033 -2.905 1.00 36.12 167 GLU A C 1
ATOM 1331 O O . GLU A 1 167 ? 26.384 3.316 -2.099 1.00 36.12 167 GLU A O 1
ATOM 1336 N N . HIS A 1 168 ? 26.172 4.135 -4.179 1.00 31.75 168 HIS A N 1
ATOM 1337 C CA . HIS A 1 168 ? 27.411 3.576 -4.689 1.00 31.75 168 HIS A CA 1
ATOM 1338 C C . HIS A 1 168 ? 28.563 4.222 -3.924 1.00 31.75 168 HIS A C 1
ATOM 1340 O O . HIS A 1 168 ? 29.022 5.319 -4.258 1.00 31.75 168 HIS A O 1
ATOM 1346 N N . SER A 1 169 ? 29.039 3.524 -2.895 1.00 31.62 169 SER A N 1
ATOM 1347 C CA . SER A 1 169 ? 30.264 3.858 -2.191 1.00 31.62 169 SER A CA 1
ATOM 1348 C C . SER A 1 169 ? 31.399 3.831 -3.206 1.00 31.62 169 SER A C 1
ATOM 1350 O O . SER A 1 169 ? 31.910 2.773 -3.580 1.00 31.62 169 SER A O 1
ATOM 1352 N N . ARG A 1 170 ? 31.783 5.020 -3.682 1.00 31.42 170 ARG A N 1
ATOM 1353 C CA . ARG A 1 170 ? 33.049 5.242 -4.373 1.00 31.42 170 ARG A CA 1
ATOM 1354 C C . ARG A 1 170 ? 34.150 4.857 -3.395 1.00 31.42 170 ARG A C 1
ATOM 1356 O O . ARG A 1 170 ? 34.557 5.651 -2.555 1.00 31.42 170 ARG A O 1
ATOM 1363 N N . THR A 1 171 ? 34.633 3.629 -3.513 1.00 29.59 171 THR A N 1
ATOM 1364 C CA . THR A 1 171 ? 35.920 3.227 -2.964 1.00 29.59 171 THR A CA 1
ATOM 1365 C C . THR A 1 171 ? 36.980 4.039 -3.698 1.00 29.59 171 THR A C 1
ATOM 1367 O O . THR A 1 171 ? 37.410 3.706 -4.801 1.00 29.59 171 THR A O 1
ATOM 1370 N N . THR A 1 172 ? 37.372 5.170 -3.114 1.00 31.59 172 THR A N 1
ATOM 1371 C CA . THR A 1 172 ? 38.611 5.847 -3.481 1.00 31.59 172 THR A CA 1
ATOM 1372 C C . THR A 1 172 ? 39.748 4.914 -3.089 1.00 31.59 172 THR A C 1
ATOM 1374 O O . THR A 1 172 ? 40.078 4.787 -1.912 1.00 31.59 172 THR A O 1
ATOM 1377 N N . VAL A 1 173 ? 40.302 4.210 -4.076 1.00 37.28 173 VAL A N 1
ATOM 1378 C CA . VAL A 1 173 ? 41.581 3.520 -3.930 1.00 37.28 173 VAL A CA 1
ATOM 1379 C C . VAL A 1 173 ? 42.640 4.578 -3.648 1.00 37.28 173 VAL A C 1
ATOM 1381 O O . VAL A 1 173 ? 42.880 5.480 -4.450 1.00 37.28 173 VAL A O 1
ATOM 1384 N N . ASP A 1 174 ? 43.216 4.450 -2.460 1.00 34.12 174 ASP A N 1
ATOM 1385 C CA . ASP A 1 174 ? 44.358 5.181 -1.940 1.00 34.12 174 ASP A CA 1
ATOM 1386 C C . ASP A 1 174 ? 45.540 5.082 -2.920 1.00 34.12 174 ASP A C 1
ATOM 1388 O O . ASP A 1 174 ? 46.115 4.015 -3.144 1.00 34.12 174 ASP A O 1
ATOM 1392 N N . GLY A 1 175 ? 45.854 6.206 -3.563 1.00 32.50 175 GLY A N 1
ATOM 1393 C CA . GLY A 1 175 ? 46.953 6.361 -4.507 1.00 32.50 175 GLY A CA 1
ATOM 1394 C C . GLY A 1 175 ? 48.041 7.236 -3.906 1.00 32.50 175 GLY A C 1
ATOM 1395 O O . GLY A 1 175 ? 48.185 8.401 -4.267 1.00 32.50 175 GLY A O 1
ATOM 1396 N N . ARG A 1 176 ? 48.814 6.676 -2.976 1.00 32.88 176 ARG A N 1
ATOM 1397 C CA . ARG A 1 176 ? 50.040 7.292 -2.464 1.00 32.88 176 ARG A CA 1
ATOM 1398 C C . ARG A 1 176 ? 51.104 7.338 -3.565 1.00 32.88 176 ARG A C 1
ATOM 1400 O O . ARG A 1 176 ? 51.555 6.290 -4.017 1.00 32.88 176 ARG A O 1
ATOM 1407 N N . VAL A 1 177 ? 51.589 8.531 -3.912 1.00 33.97 177 VAL A N 1
ATOM 1408 C CA . VAL A 1 177 ? 52.868 8.721 -4.624 1.00 33.97 177 VAL A CA 1
ATOM 1409 C C . VAL A 1 177 ? 53.626 9.887 -3.963 1.00 33.97 177 VAL A C 1
ATOM 1411 O O . VAL A 1 177 ? 52.994 10.894 -3.639 1.00 33.97 177 VAL A O 1
ATOM 1414 N N . PRO A 1 178 ? 54.934 9.748 -3.662 1.00 33.12 178 PRO A N 1
ATOM 1415 C CA . PRO A 1 178 ? 55.651 10.650 -2.763 1.00 33.12 178 PRO A CA 1
ATOM 1416 C C . PRO A 1 178 ? 56.174 11.923 -3.444 1.00 33.12 178 PRO A C 1
ATOM 1418 O O . PRO A 1 178 ? 56.331 12.001 -4.659 1.00 33.12 178 PRO A O 1
ATOM 1421 N N . SER A 1 179 ? 56.466 12.908 -2.598 1.00 31.86 179 SER A N 1
ATOM 1422 C CA . SER A 1 179 ? 56.952 14.254 -2.892 1.00 31.86 179 SER A CA 1
ATOM 1423 C C . SER A 1 179 ? 58.296 14.304 -3.629 1.00 31.86 179 SER A C 1
ATOM 1425 O O . SER A 1 179 ? 59.251 13.676 -3.180 1.00 31.86 179 SER A O 1
ATOM 1427 N N . THR A 1 180 ? 58.423 15.204 -4.610 1.00 30.06 180 THR A N 1
ATOM 1428 C CA . THR A 1 180 ? 59.678 15.932 -4.887 1.00 30.06 180 THR A CA 1
ATOM 1429 C C . THR A 1 180 ? 59.394 17.358 -5.359 1.00 30.06 180 THR A C 1
ATOM 1431 O O . THR A 1 180 ? 58.593 17.589 -6.261 1.00 30.06 180 THR A O 1
ATOM 1434 N N . SER A 1 181 ? 60.078 18.300 -4.722 1.00 31.20 181 SER A N 1
ATOM 1435 C CA . SER A 1 181 ? 60.106 19.744 -4.953 1.00 31.20 181 SER A CA 1
ATOM 1436 C C . SER A 1 181 ? 60.887 20.121 -6.222 1.00 31.20 181 SER A C 1
ATOM 1438 O O . SER A 1 181 ? 61.892 19.475 -6.501 1.00 31.20 181 SER A O 1
ATOM 1440 N N . SER A 1 182 ? 60.514 21.210 -6.915 1.00 30.83 182 SER A N 1
ATOM 1441 C CA . SER A 1 182 ? 61.384 22.387 -7.168 1.00 30.83 182 SER A CA 1
ATOM 1442 C C . SER A 1 182 ? 60.871 23.310 -8.299 1.00 30.83 182 SER A C 1
ATOM 1444 O O . SER A 1 182 ? 60.573 22.860 -9.397 1.00 30.83 182 SER A O 1
ATOM 1446 N N . SER A 1 183 ? 60.905 24.618 -7.999 1.00 30.48 183 SER A N 1
ATOM 1447 C CA . SER A 1 183 ? 61.193 25.790 -8.863 1.00 30.48 183 SER A CA 1
ATOM 1448 C C . SER A 1 183 ? 60.302 26.178 -10.068 1.00 30.48 183 SER A C 1
ATOM 1450 O O . SER A 1 183 ? 60.252 25.509 -11.090 1.00 30.48 183 SER A O 1
ATOM 1452 N N . ASN A 1 184 ? 59.721 27.380 -9.929 1.00 31.19 184 ASN A N 1
ATOM 1453 C CA . ASN A 1 184 ? 59.122 28.324 -10.906 1.00 31.19 184 ASN A CA 1
ATOM 1454 C C . ASN A 1 184 ? 60.212 28.985 -11.820 1.00 31.19 184 ASN A C 1
ATOM 1456 O O . ASN A 1 184 ? 61.381 28.701 -11.543 1.00 31.19 184 ASN A O 1
ATOM 1460 N N . PRO A 1 185 ? 59.959 29.959 -12.751 1.00 50.94 185 PRO A N 1
ATOM 1461 C CA . PRO A 1 185 ? 58.702 30.593 -13.225 1.00 50.94 185 PRO A CA 1
ATOM 1462 C C . PRO A 1 185 ? 58.608 30.943 -14.757 1.00 50.94 185 PRO A C 1
ATOM 1464 O O . PRO A 1 185 ? 59.550 30.768 -15.520 1.00 50.94 185 PRO A O 1
ATOM 1467 N N . GLU A 1 186 ? 57.479 31.583 -15.130 1.00 29.81 186 GLU A N 1
ATOM 1468 C CA . GLU A 1 186 ? 57.309 32.707 -16.099 1.00 29.81 186 GLU A CA 1
ATOM 1469 C C . GLU A 1 186 ? 56.747 32.508 -17.545 1.00 29.81 186 GLU A C 1
ATOM 1471 O O . GLU A 1 186 ? 57.358 31.872 -18.394 1.00 29.81 186 GLU A O 1
ATOM 1476 N N . ARG A 1 187 ? 55.660 33.279 -17.819 1.00 31.38 187 ARG A N 1
ATOM 1477 C CA . ARG A 1 187 ? 55.364 34.134 -19.013 1.00 31.38 187 ARG A CA 1
ATOM 1478 C C . ARG A 1 187 ? 54.391 33.662 -20.148 1.00 31.38 187 ARG A C 1
ATOM 1480 O O . ARG A 1 187 ? 54.822 33.067 -21.119 1.00 31.38 187 ARG A O 1
ATOM 1487 N N . THR A 1 188 ? 53.107 34.068 -20.014 1.00 33.72 188 THR A N 1
ATOM 1488 C CA . THR A 1 188 ? 52.150 34.760 -20.962 1.00 33.72 188 THR A CA 1
ATOM 1489 C C . THR A 1 188 ? 51.824 34.232 -22.409 1.00 33.72 188 THR A C 1
ATOM 1491 O O . THR A 1 188 ? 52.460 33.286 -22.841 1.00 33.72 188 THR A O 1
ATOM 1494 N N . PRO A 1 189 ? 50.775 34.729 -23.145 1.00 48.22 189 PRO A N 1
ATOM 1495 C CA . PRO A 1 189 ? 49.596 33.929 -23.564 1.00 48.22 189 PRO A CA 1
ATOM 1496 C C . PRO A 1 189 ? 49.249 33.944 -25.093 1.00 48.22 189 PRO A C 1
ATOM 1498 O O . PRO A 1 189 ? 50.007 34.496 -25.884 1.00 48.22 189 PRO A O 1
ATOM 1501 N N . ALA A 1 190 ? 48.041 33.443 -25.443 1.00 30.14 190 ALA A N 1
ATOM 1502 C CA . ALA A 1 190 ? 47.357 33.369 -26.766 1.00 30.14 190 ALA A CA 1
ATOM 1503 C C . ALA A 1 190 ? 47.805 32.168 -27.641 1.00 30.14 190 ALA A C 1
ATOM 1505 O O . ALA A 1 190 ? 48.943 31.742 -27.531 1.00 30.14 190 ALA A O 1
ATOM 1506 N N . GLU A 1 191 ? 47.009 31.493 -28.480 1.00 31.69 191 GLU A N 1
ATOM 1507 C CA . GLU A 1 191 ? 45.752 31.795 -29.172 1.00 31.69 191 GLU A CA 1
ATOM 1508 C C . GLU A 1 191 ? 45.180 30.478 -29.781 1.00 31.69 191 GLU A C 1
ATOM 1510 O O . GLU A 1 191 ? 45.899 29.492 -29.915 1.00 31.69 191 GLU A O 1
ATOM 1515 N N . GLU A 1 192 ? 43.913 30.524 -30.205 1.00 31.36 192 GLU A N 1
ATOM 1516 C CA . GLU A 1 192 ? 43.333 29.804 -31.359 1.00 31.36 192 GLU A CA 1
ATOM 1517 C C . GLU A 1 192 ? 42.687 28.398 -31.235 1.00 31.36 192 GLU A C 1
ATOM 1519 O O . GLU A 1 192 ? 43.166 27.442 -30.630 1.00 31.36 192 GLU A O 1
ATOM 1524 N N . SER A 1 193 ? 41.515 28.336 -31.873 1.00 33.16 193 SER A N 1
ATOM 1525 C CA . SER A 1 193 ? 40.480 27.307 -31.897 1.00 33.16 193 SER A CA 1
ATOM 1526 C C . SER A 1 193 ? 40.618 26.373 -33.103 1.00 33.16 193 SER A C 1
ATOM 1528 O O . SER A 1 193 ? 40.766 26.858 -34.220 1.00 33.16 193 SER A O 1
ATOM 1530 N N . THR A 1 194 ? 40.391 25.061 -32.953 1.00 36.19 194 THR A N 1
ATOM 1531 C CA . THR A 1 194 ? 39.849 24.192 -34.032 1.00 36.19 194 THR A CA 1
ATOM 1532 C C . THR A 1 194 ? 39.209 22.921 -33.428 1.00 36.19 194 THR A C 1
ATOM 1534 O O . THR A 1 194 ? 39.716 22.433 -32.417 1.00 36.19 194 THR A O 1
ATOM 1537 N N . PRO A 1 195 ? 38.090 22.380 -33.966 1.00 36.50 195 PRO A N 1
ATOM 1538 C CA . PRO A 1 195 ? 37.297 21.354 -33.285 1.00 36.50 195 PRO A CA 1
ATOM 1539 C C . PRO A 1 195 ? 37.749 19.923 -33.626 1.00 36.50 195 PRO A C 1
ATOM 1541 O O . PRO A 1 195 ? 37.882 19.564 -34.796 1.00 36.50 195 PRO A O 1
ATOM 1544 N N . THR A 1 196 ? 37.914 19.081 -32.604 1.00 36.09 196 THR A N 1
ATOM 1545 C CA . THR A 1 196 ? 38.250 17.653 -32.750 1.00 36.09 196 THR A CA 1
ATOM 1546 C C . THR A 1 196 ? 36.982 16.789 -32.772 1.00 36.09 196 THR A C 1
ATOM 1548 O O . THR A 1 196 ? 36.088 16.952 -31.944 1.00 36.09 196 THR A O 1
ATOM 1551 N N . GLN A 1 197 ? 36.920 15.878 -33.749 1.00 42.28 197 GLN A N 1
ATOM 1552 C CA . GLN A 1 197 ? 35.859 14.893 -34.008 1.00 42.28 197 GLN A CA 1
ATOM 1553 C C . GLN A 1 197 ? 35.485 14.017 -32.790 1.00 42.28 197 GLN A C 1
ATOM 1555 O O . GLN A 1 197 ? 36.335 13.756 -31.937 1.00 42.28 197 GLN A O 1
ATOM 1560 N N . PRO A 1 198 ? 34.244 13.487 -32.731 1.00 41.09 198 PRO A N 1
ATOM 1561 C CA . PRO A 1 198 ? 33.833 12.567 -31.674 1.00 41.09 198 PRO A CA 1
ATOM 1562 C C . PRO A 1 198 ? 34.476 11.176 -31.854 1.00 41.09 198 PRO A C 1
ATOM 1564 O O . PRO A 1 198 ? 34.549 10.685 -32.984 1.00 41.09 198 PRO A O 1
ATOM 1567 N N . PRO A 1 199 ? 34.906 10.500 -30.773 1.00 43.06 199 PRO A N 1
ATOM 1568 C CA . PRO A 1 199 ? 35.445 9.150 -30.869 1.00 43.06 199 PRO A CA 1
ATOM 1569 C C . PRO A 1 199 ? 34.340 8.104 -31.095 1.00 43.06 199 PRO A C 1
ATOM 1571 O O . PRO A 1 199 ? 33.258 8.157 -30.510 1.00 43.06 199 PRO A O 1
ATOM 1574 N N . THR A 1 200 ? 34.650 7.124 -31.943 1.00 43.12 200 THR A N 1
ATOM 1575 C CA . THR A 1 200 ? 33.892 5.885 -32.185 1.00 43.12 200 THR A CA 1
ATOM 1576 C C . THR A 1 200 ? 33.746 5.031 -30.915 1.00 43.12 200 THR A C 1
ATOM 1578 O O . THR A 1 200 ? 34.695 4.960 -30.132 1.00 43.12 200 THR A O 1
ATOM 1581 N N . PRO A 1 201 ? 32.614 4.328 -30.707 1.00 38.47 201 PRO A N 1
ATOM 1582 C CA . PRO A 1 201 ? 32.403 3.525 -29.507 1.00 38.47 201 PRO A CA 1
ATOM 1583 C C . PRO A 1 201 ? 33.195 2.211 -29.564 1.00 38.47 201 PRO A C 1
ATOM 1585 O O . PRO A 1 201 ? 32.928 1.338 -30.390 1.00 38.47 201 PRO A O 1
ATOM 1588 N N . SER A 1 202 ? 34.161 2.069 -28.656 1.00 38.84 202 SER A N 1
ATOM 1589 C CA . SER A 1 202 ? 34.834 0.801 -28.361 1.00 38.84 202 SER A CA 1
ATOM 1590 C C . SER A 1 202 ? 33.902 -0.160 -27.615 1.00 38.84 202 SER A C 1
ATOM 1592 O O . SER A 1 202 ? 33.050 0.253 -26.830 1.00 38.84 202 SER A O 1
ATOM 1594 N N . ALA A 1 203 ? 34.085 -1.450 -27.896 1.00 37.12 203 ALA A N 1
ATOM 1595 C CA . ALA A 1 203 ? 33.278 -2.577 -27.448 1.00 37.12 203 ALA A CA 1
ATOM 1596 C C . ALA A 1 203 ? 32.960 -2.586 -25.940 1.00 37.12 203 ALA A C 1
ATOM 1598 O O . ALA A 1 203 ? 33.834 -2.410 -25.092 1.00 37.12 203 ALA A O 1
ATOM 1599 N N . ILE A 1 204 ? 31.693 -2.865 -25.626 1.00 34.62 204 ILE A N 1
ATOM 1600 C CA . ILE A 1 204 ? 31.210 -3.154 -24.275 1.00 34.62 204 ILE A CA 1
ATOM 1601 C C . ILE A 1 204 ? 31.780 -4.511 -23.850 1.00 34.62 204 ILE A C 1
ATOM 1603 O O . ILE A 1 204 ? 31.351 -5.559 -24.331 1.00 34.62 204 ILE A O 1
ATOM 1607 N N . THR A 1 205 ? 32.746 -4.486 -22.937 1.00 36.06 205 THR A N 1
ATOM 1608 C CA . THR A 1 205 ? 33.159 -5.657 -22.160 1.00 36.06 205 THR A CA 1
ATOM 1609 C C . THR A 1 205 ? 32.066 -5.970 -21.141 1.00 36.06 205 THR A C 1
ATOM 1611 O O . THR A 1 205 ? 31.784 -5.166 -20.255 1.00 36.06 205 THR A O 1
ATOM 1614 N N . THR A 1 206 ? 31.446 -7.142 -21.263 1.00 35.88 206 THR A N 1
ATOM 1615 C CA . THR A 1 206 ? 30.522 -7.708 -20.273 1.00 35.88 206 THR A CA 1
ATOM 1616 C C . THR A 1 206 ? 31.239 -7.910 -18.929 1.00 35.88 206 THR A C 1
ATOM 1618 O O . THR A 1 206 ? 32.232 -8.641 -18.898 1.00 35.88 206 THR A O 1
ATOM 1621 N N . PRO A 1 207 ? 30.772 -7.335 -17.804 1.00 32.75 207 PRO A N 1
ATOM 1622 C CA . PRO A 1 207 ? 31.308 -7.695 -16.497 1.00 32.75 207 PRO A CA 1
ATOM 1623 C C . PRO A 1 207 ? 30.820 -9.092 -16.090 1.00 32.75 207 PRO A C 1
ATOM 1625 O O . PRO A 1 207 ? 29.630 -9.408 -16.146 1.00 32.75 207 PRO A O 1
ATOM 1628 N N . GLN A 1 208 ? 31.771 -9.946 -15.707 1.00 35.31 208 GLN A N 1
ATOM 1629 C CA . GLN A 1 208 ? 31.511 -11.296 -15.222 1.00 35.31 208 GLN A CA 1
ATOM 1630 C C . GLN A 1 208 ? 30.793 -11.279 -13.866 1.00 35.31 208 GLN A C 1
ATOM 1632 O O . GLN A 1 208 ? 31.140 -10.542 -12.948 1.00 35.31 208 GLN A O 1
ATOM 1637 N N . ARG A 1 209 ? 29.806 -12.169 -13.772 1.00 32.69 209 ARG A N 1
ATOM 1638 C CA . ARG A 1 209 ? 29.001 -12.542 -12.607 1.00 32.69 209 ARG A CA 1
ATOM 1639 C C . ARG A 1 209 ? 29.874 -12.955 -11.413 1.00 32.69 209 ARG A C 1
ATOM 1641 O O . ARG A 1 209 ? 30.576 -13.961 -11.493 1.00 32.69 209 ARG A O 1
ATOM 1648 N N . VAL A 1 210 ? 29.744 -12.272 -10.275 1.00 29.73 210 VAL A N 1
ATOM 1649 C CA . VAL A 1 210 ? 30.168 -12.826 -8.978 1.00 29.73 210 VAL A CA 1
ATOM 1650 C C . VAL A 1 210 ? 29.089 -13.807 -8.528 1.00 29.73 210 VAL A C 1
ATOM 1652 O O . VAL A 1 210 ? 28.023 -13.422 -8.056 1.00 29.73 210 VAL A O 1
ATOM 1655 N N . VAL A 1 211 ? 29.337 -15.102 -8.723 1.00 34.78 211 VAL A N 1
ATOM 1656 C CA . VAL A 1 211 ? 28.537 -16.162 -8.101 1.00 34.78 211 VAL A CA 1
ATOM 1657 C C . VAL A 1 211 ? 29.011 -16.284 -6.656 1.00 34.78 211 VAL A C 1
ATOM 1659 O O . VAL A 1 211 ? 30.096 -16.814 -6.413 1.00 34.78 211 VAL A O 1
ATOM 1662 N N . LEU A 1 212 ? 28.221 -15.805 -5.689 1.00 32.94 212 LEU A N 1
ATOM 1663 C CA . LEU A 1 212 ? 28.470 -16.129 -4.284 1.00 32.94 212 LEU A CA 1
ATOM 1664 C C . LEU A 1 212 ? 28.335 -17.648 -4.107 1.00 32.94 212 LEU A C 1
ATOM 1666 O O . LEU A 1 212 ? 27.292 -18.248 -4.377 1.00 32.94 212 LEU A O 1
ATOM 1670 N N . GLY A 1 213 ? 29.444 -18.275 -3.718 1.00 29.94 213 GLY A N 1
ATOM 1671 C CA . GLY A 1 213 ? 29.587 -19.719 -3.629 1.00 29.94 213 GLY A CA 1
ATOM 1672 C C . GLY A 1 213 ? 28.586 -20.351 -2.667 1.00 29.94 213 GLY A C 1
ATOM 1673 O O . GLY A 1 213 ? 28.509 -19.996 -1.491 1.00 29.94 213 GLY A O 1
ATOM 1674 N N . LYS A 1 214 ? 27.871 -21.370 -3.154 1.00 36.31 214 LYS A N 1
ATOM 1675 C CA . LYS A 1 214 ? 27.154 -22.319 -2.301 1.00 36.31 214 LYS A CA 1
ATOM 1676 C C . LYS A 1 214 ? 28.170 -22.999 -1.382 1.00 36.31 214 LYS A C 1
ATOM 1678 O O . LYS A 1 214 ? 28.990 -23.795 -1.840 1.00 36.31 214 LYS A O 1
ATOM 1683 N N . ARG A 1 215 ? 28.121 -22.700 -0.080 1.00 37.31 215 ARG A N 1
ATOM 1684 C CA . ARG A 1 215 ? 28.859 -23.471 0.926 1.00 37.31 215 ARG A CA 1
ATOM 1685 C C . ARG A 1 215 ? 28.341 -24.911 0.925 1.00 37.31 215 ARG A C 1
ATOM 1687 O O . ARG A 1 215 ? 27.160 -25.181 1.130 1.00 37.31 215 ARG A O 1
ATOM 1694 N N . LYS A 1 216 ? 29.278 -25.817 0.667 1.00 38.66 216 LYS A N 1
ATOM 1695 C CA . LYS A 1 216 ? 29.178 -27.274 0.706 1.00 38.66 216 LYS A CA 1
ATOM 1696 C C . LYS A 1 216 ? 28.746 -27.707 2.113 1.00 38.66 216 LYS A C 1
ATOM 1698 O O . LYS A 1 216 ? 29.547 -27.648 3.041 1.00 38.66 216 LYS A O 1
ATOM 1703 N N . ARG A 1 217 ? 27.485 -28.117 2.286 1.00 38.41 217 ARG A N 1
ATOM 1704 C CA . ARG A 1 217 ? 27.081 -28.907 3.458 1.00 38.41 217 ARG A CA 1
ATOM 1705 C C . ARG A 1 217 ? 27.539 -30.341 3.215 1.00 38.41 217 ARG A C 1
ATOM 1707 O O . ARG A 1 217 ? 27.114 -30.963 2.246 1.00 38.41 217 ARG A O 1
ATOM 1714 N N . GLY A 1 218 ? 28.467 -30.802 4.050 1.00 36.84 218 GLY A N 1
ATOM 1715 C CA . GLY A 1 218 ? 28.865 -32.201 4.117 1.00 36.84 218 GLY A CA 1
ATOM 1716 C C . GLY A 1 218 ? 27.666 -33.055 4.514 1.00 36.84 218 GLY A C 1
ATOM 1717 O O . GLY A 1 218 ? 26.984 -32.745 5.487 1.00 36.84 218 GLY A O 1
ATOM 1718 N N . GLY A 1 219 ? 27.397 -34.084 3.718 1.00 35.19 219 GLY A N 1
ATOM 1719 C CA . GLY A 1 219 ? 26.541 -35.199 4.091 1.00 35.19 219 GLY A CA 1
ATOM 1720 C C . GLY A 1 219 ? 27.447 -36.390 4.347 1.00 35.19 219 GLY A C 1
ATOM 1721 O O . GLY A 1 219 ? 28.166 -36.811 3.445 1.00 35.19 219 GLY A O 1
ATOM 1722 N N . GLU A 1 220 ? 27.449 -36.849 5.593 1.00 40.56 220 GLU A N 1
ATOM 1723 C CA . GLU A 1 220 ? 28.035 -38.111 6.024 1.00 40.56 220 GLU A CA 1
ATOM 1724 C C . GLU A 1 220 ? 27.346 -39.281 5.312 1.00 40.56 220 GLU A C 1
ATOM 1726 O O . GLU A 1 220 ? 26.118 -39.333 5.202 1.00 40.56 220 GLU A O 1
ATOM 1731 N N . ASP A 1 221 ? 28.162 -40.225 4.851 1.00 40.47 221 ASP A N 1
ATOM 1732 C CA . ASP A 1 221 ? 27.735 -41.530 4.369 1.00 40.47 221 ASP A CA 1
ATOM 1733 C C . ASP A 1 221 ? 26.996 -42.287 5.478 1.00 40.47 221 ASP A C 1
ATOM 1735 O O . ASP A 1 221 ? 27.563 -42.631 6.516 1.00 40.47 221 ASP A O 1
ATOM 1739 N N . ARG A 1 222 ? 25.726 -42.615 5.232 1.00 42.91 222 ARG A N 1
ATOM 1740 C CA . ARG A 1 222 ? 25.025 -43.678 5.954 1.00 42.91 222 ARG A CA 1
ATOM 1741 C C . ARG A 1 222 ? 24.396 -44.622 4.941 1.00 42.91 222 ARG A C 1
ATOM 1743 O O . ARG A 1 222 ? 23.246 -44.468 4.544 1.00 42.91 222 ARG A O 1
ATOM 1750 N N . ALA A 1 223 ? 25.191 -45.599 4.522 1.00 40.97 223 ALA A N 1
ATOM 1751 C CA . ALA A 1 223 ? 24.742 -46.783 3.810 1.00 40.97 223 ALA A CA 1
ATOM 1752 C C . ALA A 1 223 ? 25.081 -48.027 4.642 1.00 40.97 223 ALA A C 1
ATOM 1754 O O . ALA A 1 223 ? 26.092 -48.044 5.340 1.00 40.97 223 ALA A O 1
ATOM 1755 N N . GLN A 1 224 ? 24.255 -49.064 4.469 1.00 39.34 224 GLN A N 1
ATOM 1756 C CA . GLN A 1 224 ? 24.238 -50.382 5.128 1.00 39.34 224 GLN A CA 1
ATOM 1757 C C . GLN A 1 224 ? 23.417 -50.370 6.438 1.00 39.34 224 GLN A C 1
ATOM 1759 O O . GLN A 1 224 ? 23.697 -49.609 7.353 1.00 39.34 224 GLN A O 1
ATOM 1764 N N . GLN A 1 225 ? 22.331 -51.135 6.591 1.00 40.78 225 GLN A N 1
ATOM 1765 C CA . GLN A 1 225 ? 22.129 -52.499 6.114 1.00 40.78 225 GLN A CA 1
ATOM 1766 C C . GLN A 1 225 ? 20.631 -52.839 6.003 1.00 40.78 225 GLN A C 1
ATOM 1768 O O . GLN A 1 225 ? 19.876 -52.711 6.966 1.00 40.78 225 GLN A O 1
ATOM 1773 N N . GLU A 1 226 ? 20.210 -53.287 4.819 1.00 41.75 226 GLU A N 1
ATOM 1774 C CA . GLU A 1 226 ? 18.963 -54.021 4.624 1.00 41.75 226 GLU A CA 1
ATOM 1775 C C . GLU A 1 226 ? 19.143 -55.487 5.042 1.00 41.75 226 GLU A C 1
ATOM 1777 O O . GLU A 1 226 ? 20.141 -56.124 4.716 1.00 41.75 226 GLU A O 1
ATOM 1782 N N . ARG A 1 227 ? 18.135 -55.983 5.765 1.00 41.94 227 ARG A N 1
ATOM 1783 C CA . ARG A 1 227 ? 17.426 -57.257 5.565 1.00 41.94 227 ARG A CA 1
ATOM 1784 C C . ARG A 1 227 ? 18.230 -58.439 5.001 1.00 41.94 227 ARG A C 1
ATOM 1786 O O . ARG A 1 227 ? 18.483 -58.510 3.806 1.00 41.94 227 ARG A O 1
ATOM 1793 N N . HIS A 1 228 ? 18.376 -59.472 5.826 1.00 48.75 228 HIS A N 1
ATOM 1794 C CA . HIS A 1 228 ? 18.160 -60.840 5.365 1.00 48.75 228 HIS A CA 1
ATOM 1795 C C . HIS A 1 228 ? 17.087 -61.500 6.236 1.00 48.75 228 HIS A C 1
ATOM 1797 O O . HIS A 1 228 ? 17.190 -61.516 7.460 1.00 48.75 228 HIS A O 1
ATOM 1803 N N . HIS A 1 229 ? 16.033 -61.967 5.565 1.00 43.72 229 HIS A N 1
ATOM 1804 C CA . HIS A 1 229 ? 15.210 -63.088 6.000 1.00 43.72 229 HIS A CA 1
ATOM 1805 C C . HIS A 1 229 ? 16.103 -64.327 6.121 1.00 43.72 229 HIS A C 1
ATOM 1807 O O . HIS A 1 229 ? 16.809 -64.643 5.162 1.00 43.72 229 HIS A O 1
ATOM 1813 N N . ASP A 1 230 ? 16.135 -64.949 7.294 1.00 46.44 230 ASP A N 1
ATOM 1814 C CA . ASP A 1 230 ? 15.486 -66.236 7.598 1.00 46.44 230 ASP A CA 1
ATOM 1815 C C . ASP A 1 230 ? 15.502 -66.464 9.120 1.00 46.44 230 ASP A C 1
ATOM 1817 O O . ASP A 1 230 ? 16.508 -66.080 9.764 1.00 46.44 230 ASP A O 1
#

Secondary structure (DSSP, 8-state):
-GGGHHHHHHHHHHT---HHHHHHH-GGGGSHHHHHHHHHHHHSS-HHHHHHHHHHHHHHHHHHHHHT--HHHHHHHHHHHGGGGS---HHHHHHHHHHHHHHHHT--HHHHEEEEEGGGHHHHHHHGGG-SEEEEEEE-TT--GGG--SEEEEEETTEEEE--------------------------------PPPPPP----PPPPP---------------------

Radius of gyration: 28.91 Å; chains: 1; bounding box: 82×101×55 Å

Sequence (230 aa):
MQKTFAYRRQEIVHDAPVVAELVNKWPALFTVGEINAEFMRITTLPLQAKFLAELDRYSPNLLKVFHNRGGDAGRKIRLLMAPTARSEDIELKRDSVLKSLCAYLKEDSNSLIKEYLNVRSEEAESAIPRTTMGLYVIRNEGAQEEDGPEDVGVIIEDDYIGTREEEHSRTTVDGRVPSTSSSNPERTPAEESTPTQPPTPSAITTPQRVVLGKRKRGGEDRAQQERHHD

pLDDT: mean 71.56, std 23.75, range [29.59, 97.81]

Organism: NCBI:txid159716